Protein 3PLU (pdb70)

Secondary structure (DSSP, 8-state):
-EEEEEEE-TTS-EEEEEEETTSBHHHHHHHHHHHHT--GGGEEEEETTEEPPTTSBTGGGT--TT-EEEEEE-/-EEEEEEE-TTS-EEEEEEETTSBHHHHHHHHHHHHT--GGGEEEEETTEEPPTTSBTGGGT--TT-EEEEEE-/--HHHHHHHHHHTTPPP-/--HHHHHHHHHHTTPPP-

Sequence (184 aa):
HMIEVVVNDRLGKKVRVKCLGEDSVGDFKKVLSLQIGTQPNKIVLQKGGSVLKDHISLEDYEVHDQTNLELYYLHMIEVVVNDRLGKKVRVKCLGEDSVGDFKKVLSLQIGTQPNKIVLQKGGSVLKDHISLEDYEVHDQTNLELYYLLSIEETNEIREKLGMKPILSIEETNEIREKLGMKPI

GO terms:
  GO:0043687 post-translational protein modification (P, IDA)
  GO:0031386 protein tag activity (F, IDA)
  GO:0000753 cell morphogenesis involved in conjugation with cellular fusion (P, IMP)
  GO:0033120 positive regulation of RNA splicing (P, IMP)
  GO:0000398 mRNA splicing, via spliceosome (P, IPI)

Structure (mmCIF, N/CA/C/O backbone):
data_3PLU
#
_entry.id   3PLU
#
_cell.length_a   35.230
_cell.length_b   36.340
_cell.length_c   36.780
_cell.angle_alpha   83.44
_cell.angle_beta   89.85
_cell.angle_gamma   85.84
#
_symmetry.space_group_name_H-M   'P 1'
#
loop_
_entity.id
_entity.type
_entity.pdbx_description
1 polymer 'Ubiquitin-like modifier HUB1'
2 polymer '66 kDa U4/U6.U5 small nuclear ribonucleoprotein component'
3 water water
#
loop_
_atom_site.group_PDB
_atom_site.id
_atom_site.type_symbol
_atom_site.label_atom_id
_atom_site.label_alt_id
_atom_site.label_comp_id
_atom_site.label_asym_id
_atom_site.label_entity_id
_atom_site.label_seq_id
_atom_site.pdbx_PDB_ins_code
_atom_site.Cartn_x
_atom_site.Cartn_y
_atom_site.Cartn_z
_atom_site.occupancy
_atom_site.B_iso_or_equiv
_atom_site.auth_seq_id
_atom_site.auth_comp_id
_atom_site.auth_asym_id
_atom_site.auth_atom_id
_atom_site.pdbx_PDB_model_num
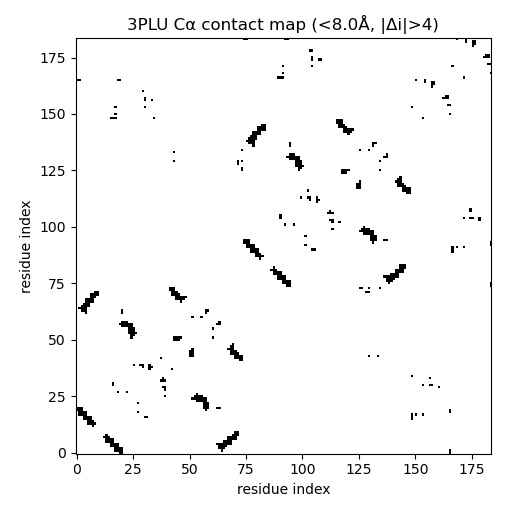ATOM 1 N N . HIS A 1 20 ? 7.380 -7.742 -15.025 1.00 21.27 0 HIS A N 1
ATOM 2 C CA . HIS A 1 20 ? 6.835 -6.367 -14.787 1.00 20.42 0 HIS A CA 1
ATOM 3 C C . HIS A 1 20 ? 6.797 -6.015 -13.295 1.00 19.60 0 HIS A C 1
ATOM 4 O O . HIS A 1 20 ? 6.024 -5.160 -12.864 1.00 19.54 0 HIS A O 1
ATOM 11 N N . MET A 1 21 ? 7.639 -6.678 -12.511 1.00 18.44 1 MET A N 1
ATOM 12 C CA . MET A 1 21 ? 7.638 -6.479 -11.067 1.00 18.02 1 MET A CA 1
ATOM 13 C C . MET A 1 21 ? 8.032 -5.059 -10.700 1.00 16.52 1 MET A C 1
ATOM 14 O O . MET A 1 21 ? 8.981 -4.501 -11.257 1.00 16.94 1 MET A O 1
ATOM 19 N N . ILE A 1 22 ? 7.292 -4.484 -9.753 1.00 15.04 2 ILE A N 1
ATOM 20 C CA . ILE A 1 22 ? 7.704 -3.242 -9.111 1.00 14.41 2 ILE A CA 1
ATOM 21 C C . ILE A 1 22 ? 7.818 -3.485 -7.613 1.00 13.60 2 ILE A C 1
ATOM 22 O O . ILE A 1 22 ? 7.217 -4.426 -7.089 1.00 13.54 2 ILE A O 1
ATOM 27 N N . GLU A 1 23 ? 8.587 -2.641 -6.932 1.00 12.71 3 GLU A N 1
ATOM 28 C CA . GLU A 1 23 ? 8.727 -2.743 -5.487 1.00 12.37 3 GLU A CA 1
ATOM 29 C C . GLU A 1 23 ? 8.298 -1.439 -4.848 1.00 11.44 3 GLU A C 1
ATOM 30 O O . GLU A 1 23 ? 8.903 -0.392 -5.079 1.00 11.93 3 GLU A O 1
ATOM 36 N N . VAL A 1 24 ? 7.239 -1.517 -4.052 1.00 10.77 4 VAL A N 1
ATOM 37 C CA . VAL A 1 24 ? 6.648 -0.348 -3.423 1.00 10.41 4 VAL A CA 1
ATOM 38 C C . VAL A 1 24 ? 7.144 -0.256 -1.988 1.00 10.08 4 VAL A C 1
ATOM 39 O O . VAL A 1 24 ? 7.239 -1.263 -1.298 1.00 10.49 4 VAL A O 1
ATOM 43 N N . VAL A 1 25 ? 7.470 0.956 -1.551 1.00 9.45 5 VAL A N 1
ATOM 44 C CA . VAL A 1 25 ? 8.018 1.172 -0.217 1.00 9.62 5 VAL A CA 1
ATOM 45 C C . VAL A 1 25 ? 6.940 1.725 0.700 1.00 9.37 5 VAL A C 1
ATOM 46 O O . VAL A 1 25 ? 6.388 2.788 0.454 1.00 9.63 5 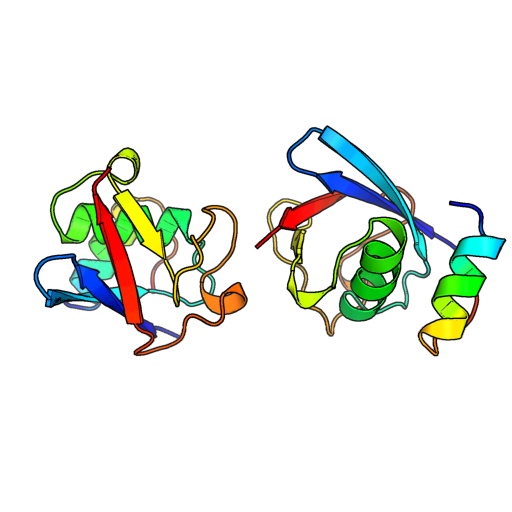VAL A O 1
ATOM 50 N N . VAL A 1 26 ? 6.630 0.972 1.749 1.00 8.67 6 VAL A N 1
ATOM 51 C CA . VAL A 1 26 ? 5.573 1.347 2.665 1.00 8.78 6 VAL A CA 1
ATOM 52 C C . VAL A 1 26 ? 6.194 1.805 3.984 1.00 8.64 6 VAL A C 1
ATOM 53 O O . VAL A 1 26 ? 7.005 1.089 4.586 1.00 9.14 6 VAL A O 1
ATOM 57 N N . ASN A 1 27 ? 5.803 3.005 4.424 1.00 8.84 7 ASN A N 1
ATOM 58 C CA . ASN A 1 27 ? 6.433 3.692 5.550 1.00 9.31 7 ASN A CA 1
ATOM 59 C C . ASN A 1 27 ? 5.451 3.834 6.698 1.00 9.13 7 ASN A C 1
ATOM 60 O O . ASN A 1 27 ? 4.384 4.417 6.513 1.00 8.92 7 ASN A O 1
ATOM 65 N N . ASP A 1 28 ? 5.797 3.306 7.872 1.00 9.53 8 ASP A N 1
ATOM 66 C CA . ASP A 1 28 ? 4.848 3.332 8.985 1.00 10.31 8 ASP A CA 1
ATOM 67 C C . ASP A 1 28 ? 5.172 4.421 10.011 1.00 10.48 8 ASP A C 1
ATOM 68 O O . ASP A 1 28 ? 6.163 5.141 9.883 1.00 10.43 8 ASP A O 1
ATOM 73 N N . ARG A 1 29 ? 4.318 4.549 11.018 1.00 10.81 9 ARG A N 1
ATOM 74 C CA . ARG A 1 29 ? 4.410 5.667 11.945 1.00 11.58 9 ARG A CA 1
ATOM 75 C C . ARG A 1 29 ? 5.432 5.439 13.065 1.00 11.43 9 ARG A C 1
ATOM 76 O O . ARG A 1 29 ? 5.524 6.236 14.000 1.00 11.72 9 ARG A O 1
ATOM 84 N N . LEU A 1 30 ? 6.198 4.353 12.947 1.00 11.64 10 LEU A N 1
ATOM 85 C CA . LEU A 1 30 ? 7.396 4.143 13.766 1.00 11.94 10 LEU A CA 1
ATOM 86 C C . LEU A 1 30 ? 8.674 4.192 12.921 1.00 11.53 10 LEU A C 1
ATOM 87 O O . LEU A 1 30 ? 9.758 3.832 13.389 1.00 11.56 10 LEU A O 1
ATOM 92 N N . GLY A 1 31 ? 8.540 4.626 11.672 1.00 11.12 11 GLY A N 1
ATOM 93 C CA . GLY A 1 31 ? 9.696 4.790 10.792 1.00 11.87 11 GLY A CA 1
ATOM 94 C C . GLY A 1 31 ? 10.176 3.516 10.129 1.00 12.39 11 GLY A C 1
ATOM 95 O O . GLY A 1 31 ? 11.267 3.486 9.546 1.00 12.67 11 GLY A O 1
ATOM 96 N N . LYS A 1 32 ? 9.365 2.461 10.199 1.00 12.43 12 LYS A N 1
ATOM 97 C CA . LYS A 1 32 ? 9.709 1.216 9.513 1.00 12.92 12 LYS A CA 1
ATOM 98 C C . LYS A 1 32 ? 9.366 1.317 8.039 1.00 12.65 12 LYS A C 1
ATOM 99 O O . LYS A 1 32 ? 8.264 1.746 7.674 1.00 13.19 12 LYS A O 1
ATOM 103 N N . LYS A 1 33 ? 10.338 0.961 7.202 1.00 12.88 13 LYS A N 1
ATOM 104 C CA . LYS A 1 33 ? 10.137 0.828 5.762 1.00 13.01 13 LYS A CA 1
ATOM 105 C C . LYS A 1 33 ? 9.974 -0.642 5.425 1.00 12.32 13 LYS A C 1
ATOM 106 O O . LYS A 1 33 ? 10.801 -1.472 5.808 1.00 12.73 13 LYS A O 1
ATOM 112 N N . VAL A 1 34 ? 8.902 -0.943 4.700 1.00 10.91 14 VAL A N 1
ATOM 113 C CA . VAL A 1 34 ? 8.597 -2.297 4.274 1.00 10.94 14 VAL A CA 1
ATOM 114 C C . VAL A 1 34 ? 8.475 -2.276 2.754 1.00 10.59 14 VAL A C 1
ATOM 115 O O . VAL A 1 34 ? 7.674 -1.526 2.199 1.00 10.97 14 VAL A O 1
ATOM 119 N N . ARG A 1 35 ? 9.278 -3.098 2.094 1.00 10.63 15 ARG A N 1
ATOM 120 C CA . ARG A 1 35 ? 9.268 -3.169 0.639 1.00 11.13 15 ARG A CA 1
ATOM 121 C C . ARG A 1 35 ? 8.408 -4.331 0.168 1.00 11.07 15 ARG A C 1
ATOM 122 O O . ARG A 1 35 ? 8.584 -5.455 0.625 1.00 11.54 15 ARG A O 1
ATOM 130 N N . VAL A 1 36 ? 7.461 -4.039 -0.721 1.00 10.25 16 VAL A N 1
ATOM 131 C CA . VAL A 1 36 ? 6.498 -5.040 -1.185 1.00 10.97 16 VAL A CA 1
ATOM 132 C C . VAL A 1 36 ? 6.615 -5.176 -2.698 1.00 11.03 16 VAL A C 1
ATOM 133 O O . VAL A 1 36 ? 6.400 -4.212 -3.446 1.00 10.95 16 VAL A O 1
ATOM 137 N N . LYS A 1 37 ? 6.977 -6.375 -3.143 1.00 11.59 17 LYS A N 1
ATOM 138 C CA . LYS A 1 37 ? 7.052 -6.660 -4.571 1.00 12.52 17 LYS A CA 1
ATOM 139 C C . LYS A 1 37 ? 5.643 -6.950 -5.082 1.00 12.34 17 LYS A C 1
ATOM 140 O O . LYS A 1 37 ? 4.889 -7.684 -4.446 1.00 12.66 17 LYS A O 1
ATOM 146 N N . CYS A 1 38 ? 5.286 -6.349 -6.212 1.00 12.39 18 CYS A N 1
ATOM 147 C CA . CYS A 1 38 ? 3.915 -6.409 -6.721 1.00 13.31 18 CYS A CA 1
ATOM 148 C C . CYS A 1 38 ? 3.893 -6.021 -8.201 1.00 13.60 18 CYS A C 1
ATOM 149 O O . CYS A 1 38 ? 4.949 -5.898 -8.828 1.00 13.81 18 CYS A O 1
ATOM 152 N N . LEU A 1 39 ? 2.692 -5.844 -8.748 1.00 14.28 19 LEU A N 1
ATOM 153 C CA . LEU A 1 39 ? 2.513 -5.365 -10.120 1.00 14.78 19 LEU A CA 1
ATOM 154 C C . LEU A 1 39 ? 1.708 -4.076 -10.126 1.00 15.02 19 LEU A C 1
ATOM 155 O O . LEU A 1 39 ? 0.778 -3.916 -9.335 1.00 14.85 19 LEU A O 1
ATOM 160 N N . GLY A 1 40 ? 2.061 -3.165 -11.028 1.00 15.41 20 GLY A N 1
ATOM 161 C CA . GLY A 1 40 ? 1.315 -1.919 -11.204 1.00 16.41 20 GLY A CA 1
ATOM 162 C C . GLY A 1 40 ? -0.164 -2.159 -11.463 1.00 17.21 20 GLY A C 1
ATOM 163 O O . GLY A 1 40 ? -1.011 -1.353 -11.074 1.00 17.42 20 GLY A O 1
ATOM 164 N N . GLU A 1 41 ? -0.472 -3.280 -12.113 1.00 17.97 21 GLU A N 1
ATOM 165 C CA . GLU A 1 41 ? -1.857 -3.633 -12.442 1.00 18.90 21 GLU A CA 1
ATOM 166 C C . GLU A 1 41 ? -2.670 -4.123 -11.236 1.00 18.47 21 GLU A C 1
ATOM 167 O O . GLU A 1 41 ? -3.898 -4.230 -11.324 1.00 18.69 21 GLU A O 1
ATOM 173 N N . ASP A 1 42 ? -1.993 -4.426 -10.123 1.00 17.83 22 ASP A N 1
ATOM 174 C CA . ASP A 1 42 ? -2.682 -4.865 -8.901 1.00 17.20 22 ASP A CA 1
ATOM 175 C C . ASP A 1 42 ? -3.577 -3.760 -8.372 1.00 16.66 22 ASP A C 1
ATOM 176 O O . ASP A 1 42 ? -3.211 -2.583 -8.417 1.00 16.28 22 ASP A O 1
ATOM 181 N N . SER A 1 43 ? -4.736 -4.137 -7.845 1.00 16.17 23 SER A N 1
ATOM 182 C CA . SER A 1 43 ? -5.578 -3.180 -7.143 1.00 15.75 23 SER A CA 1
ATOM 183 C C . SER A 1 43 ? -4.926 -2.815 -5.813 1.00 14.82 23 SER A C 1
ATOM 184 O O . SER A 1 43 ? -4.130 -3.582 -5.264 1.00 14.57 23 SER A O 1
ATOM 187 N N . VAL A 1 44 ? -5.265 -1.639 -5.301 1.00 14.06 24 VAL A N 1
ATOM 188 C CA . VAL A 1 44 ? -4.832 -1.237 -3.964 1.00 13.42 24 VAL A CA 1
ATOM 189 C C . VAL A 1 44 ? -5.281 -2.289 -2.931 1.00 13.26 24 VAL A C 1
ATOM 190 O O . VAL A 1 44 ? -4.532 -2.644 -2.020 1.00 13.15 24 VAL A O 1
ATOM 194 N N . GLY A 1 45 ? -6.491 -2.816 -3.114 1.00 13.53 25 GLY A N 1
ATOM 195 C CA . GLY A 1 45 ? -7.016 -3.851 -2.226 1.00 13.86 25 GLY A CA 1
ATOM 196 C C . GLY A 1 45 ? -6.151 -5.093 -2.186 1.00 14.15 25 GLY A C 1
ATOM 197 O O . GLY A 1 45 ? -5.862 -5.631 -1.110 1.00 14.49 25 GLY A O 1
ATOM 198 N N . ASP A 1 46 ? -5.724 -5.542 -3.364 1.00 14.40 26 ASP A N 1
ATOM 199 C CA . ASP A 1 46 ? -4.876 -6.729 -3.450 1.00 14.80 26 ASP A CA 1
ATOM 200 C C . ASP A 1 46 ? -3.464 -6.445 -2.948 1.00 13.96 26 ASP A C 1
ATOM 201 O O . ASP A 1 46 ? -2.826 -7.303 -2.337 1.00 14.18 26 ASP A O 1
ATOM 206 N N . PHE A 1 47 ? -2.984 -5.227 -3.187 1.00 13.01 27 PHE A N 1
ATOM 207 C CA . PHE A 1 47 ? -1.715 -4.806 -2.593 1.00 12.36 27 PHE A CA 1
ATOM 208 C C . PHE A 1 47 ? -1.774 -4.894 -1.058 1.00 12.07 27 PHE A C 1
ATOM 209 O O . PHE A 1 47 ? -0.853 -5.402 -0.419 1.00 12.19 27 PHE A O 1
ATOM 217 N N . LYS A 1 48 ? -2.871 -4.415 -0.479 1.00 12.21 28 LYS A N 1
ATOM 218 C CA . LYS A 1 48 ? -3.078 -4.522 0.967 1.00 12.38 28 LYS A CA 1
ATOM 219 C C . LYS A 1 48 ? -3.100 -5.955 1.481 1.00 12.46 28 LYS A C 1
ATOM 220 O O . LYS A 1 48 ? -2.610 -6.213 2.572 1.00 11.55 28 LYS A O 1
ATOM 226 N N . LYS A 1 49 ? -3.672 -6.868 0.694 1.00 12.80 29 LYS A N 1
ATOM 227 C CA . LYS A 1 49 ? -3.690 -8.287 1.057 1.00 13.48 29 LYS A CA 1
ATOM 228 C C . LYS A 1 49 ? -2.279 -8.854 1.173 1.00 13.06 29 LYS A C 1
ATOM 229 O O . LYS A 1 49 ? -1.963 -9.526 2.152 1.00 13.21 29 LYS A O 1
ATOM 235 N N . VAL A 1 50 ? -1.430 -8.564 0.186 1.00 12.75 30 VAL A N 1
ATOM 236 C CA . VAL A 1 50 ? -0.047 -9.052 0.210 1.00 12.66 30 VAL A CA 1
ATOM 237 C C . VAL A 1 50 ? 0.739 -8.376 1.334 1.00 12.08 30 VAL A C 1
ATOM 238 O O . VAL A 1 50 ? 1.401 -9.046 2.125 1.00 12.47 30 VAL A O 1
ATOM 242 N N . LEU A 1 51 ? 0.656 -7.050 1.416 1.00 11.34 31 LEU A N 1
ATOM 243 C CA . LEU A 1 51 ? 1.323 -6.331 2.487 1.00 10.93 31 LEU A CA 1
ATOM 244 C C . LEU A 1 51 ? 0.938 -6.875 3.868 1.00 11.08 31 LEU A C 1
ATOM 245 O O . LEU A 1 51 ? 1.801 -7.084 4.724 1.00 11.17 31 LEU A O 1
ATOM 250 N N . SER A 1 52 ? -0.361 -7.087 4.078 1.00 11.52 32 SER A N 1
ATOM 251 C CA . SER A 1 52 ? -0.859 -7.546 5.374 1.00 11.99 32 SER A CA 1
ATOM 252 C C . SER A 1 52 ? -0.260 -8.893 5.783 1.00 12.41 32 SER A C 1
ATOM 253 O O . SER A 1 52 ? 0.101 -9.092 6.938 1.00 12.73 32 SER A O 1
ATOM 256 N N . LEU A 1 53 ? -0.155 -9.819 4.834 1.00 12.91 33 LEU A N 1
ATOM 257 C CA . LEU A 1 53 ? 0.458 -11.111 5.143 1.00 13.73 33 LEU A CA 1
ATOM 258 C C . LEU A 1 53 ? 1.956 -10.992 5.400 1.00 13.19 33 LEU A C 1
ATOM 259 O O . LEU A 1 53 ? 2.522 -11.733 6.199 1.00 13.73 33 LEU A O 1
ATOM 264 N N . GLN A 1 54 ? 2.600 -10.043 4.724 1.00 12.61 34 GLN A N 1
ATOM 265 C CA . GLN A 1 54 ? 4.018 -9.807 4.930 1.00 12.61 34 GLN A CA 1
ATOM 266 C C . GLN A 1 54 ? 4.309 -9.238 6.327 1.00 12.10 34 GLN A C 1
ATOM 267 O O . GLN A 1 54 ? 5.319 -9.589 6.950 1.00 12.28 34 GLN A O 1
ATOM 273 N N . ILE A 1 55 ? 3.415 -8.380 6.823 1.00 12.05 35 ILE A N 1
ATOM 274 C CA . ILE A 1 55 ? 3.660 -7.674 8.090 1.00 12.59 35 ILE A CA 1
ATOM 275 C C . ILE A 1 55 ? 2.817 -8.151 9.281 1.00 13.16 35 ILE A C 1
ATOM 276 O O . ILE A 1 55 ? 2.952 -7.630 10.397 1.00 13.84 35 ILE A O 1
ATOM 281 N N . GLY A 1 56 ? 1.960 -9.139 9.044 1.00 13.73 36 GLY A N 1
ATOM 282 C CA . GLY A 1 56 ? 1.204 -9.754 10.132 1.00 14.86 36 GLY A CA 1
ATOM 283 C C . GLY A 1 56 ? -0.018 -8.988 10.602 1.00 15.78 36 GLY A C 1
ATOM 284 O O . GLY A 1 56 ? -0.312 -8.951 11.803 1.00 16.64 36 GLY A O 1
ATOM 285 N N . THR A 1 57 ? -0.735 -8.381 9.660 1.00 15.97 37 THR A N 1
ATOM 286 C CA . THR A 1 57 ? -2.011 -7.732 9.954 1.00 16.54 37 THR A CA 1
ATOM 287 C C . THR A 1 57 ? -3.094 -8.212 8.980 1.00 16.59 37 THR A C 1
ATOM 288 O O . THR A 1 57 ? -2.913 -9.222 8.289 1.00 16.81 37 THR A O 1
ATOM 292 N N . GLN A 1 58 ? -4.213 -7.497 8.938 1.00 16.86 38 GLN A N 1
ATOM 293 C CA . GLN A 1 58 ? -5.274 -7.760 7.966 1.00 17.22 38 GLN A CA 1
ATOM 294 C C . GLN A 1 58 ? -5.624 -6.473 7.222 1.00 16.28 38 GLN A C 1
ATOM 295 O O . GLN A 1 58 ? -5.520 -5.389 7.800 1.00 15.76 38 GLN A O 1
ATOM 298 N N . PRO A 1 59 ? -6.029 -6.580 5.941 1.00 15.94 39 PRO A N 1
ATOM 299 C CA . PRO A 1 59 ? -6.316 -5.383 5.138 1.00 16.03 39 PRO A CA 1
ATOM 300 C C . PRO A 1 59 ? -7.279 -4.385 5.768 1.00 16.03 39 PRO A C 1
ATOM 301 O O . PRO A 1 59 ? -7.086 -3.178 5.627 1.00 15.83 39 PRO A O 1
ATOM 305 N N . ASN A 1 60 ? -8.309 -4.874 6.453 1.00 16.26 40 ASN A N 1
ATOM 306 C CA . ASN A 1 60 ? -9.285 -3.971 7.067 1.00 16.54 40 ASN A CA 1
ATOM 307 C C . ASN A 1 60 ? -8.782 -3.253 8.325 1.00 16.29 40 ASN A C 1
ATOM 308 O O . ASN A 1 60 ? -9.484 -2.413 8.887 1.00 17.33 40 ASN A O 1
ATOM 313 N N . LYS A 1 61 ? -7.560 -3.578 8.750 1.00 15.62 41 LYS A N 1
ATOM 314 C CA . LYS A 1 61 ? -6.953 -2.939 9.921 1.00 15.17 41 LYS A CA 1
ATOM 315 C C . LYS A 1 61 ? -6.007 -1.792 9.535 1.00 14.05 41 LYS A C 1
ATOM 316 O O . LYS A 1 61 ? -5.483 -1.103 10.409 1.00 13.65 41 LYS A O 1
ATOM 322 N N . ILE A 1 62 ? -5.810 -1.588 8.233 1.00 13.19 42 ILE A N 1
ATOM 323 C CA . ILE A 1 62 ? -4.813 -0.615 7.752 1.00 12.28 42 ILE A CA 1
ATOM 324 C C . ILE A 1 62 ? -5.351 0.314 6.675 1.00 12.33 42 ILE A C 1
ATOM 325 O O . ILE A 1 62 ? -6.299 -0.015 5.974 1.00 12.51 42 ILE A O 1
ATOM 330 N N . VAL A 1 63 ? -4.710 1.472 6.555 1.00 11.79 43 VAL A N 1
ATOM 331 C CA . VAL A 1 63 ? -5.014 2.468 5.545 1.00 11.81 43 VAL A CA 1
ATOM 332 C C . VAL A 1 63 ? -3.692 2.815 4.871 1.00 10.77 43 VAL A C 1
ATOM 333 O O . VAL A 1 63 ? -2.655 2.882 5.543 1.00 10.58 43 VAL A O 1
ATOM 337 N N . LEU A 1 64 ? -3.727 3.019 3.555 1.00 10.06 44 LEU A N 1
ATOM 338 C CA . LEU A 1 64 ? -2.550 3.506 2.829 1.00 10.29 44 LEU A CA 1
ATOM 339 C C . LEU A 1 64 ? -2.822 4.878 2.261 1.00 10.83 44 LEU A C 1
ATOM 340 O O . LEU A 1 64 ? -3.909 5.144 1.748 1.00 10.93 44 LEU A O 1
ATOM 345 N N . GLN A 1 65 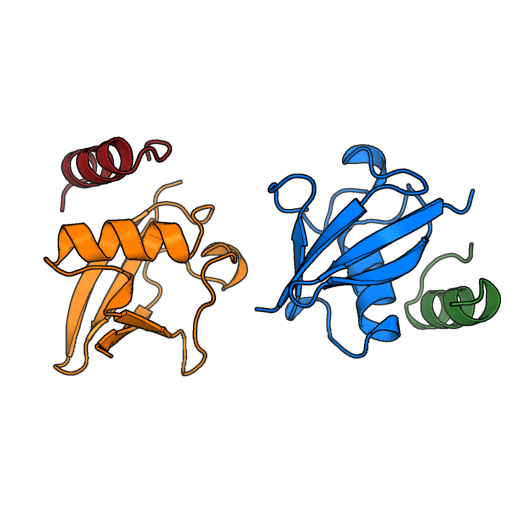? -1.827 5.752 2.374 1.00 11.95 45 GLN A N 1
ATOM 346 C CA . GLN A 1 65 ? -1.896 7.066 1.751 1.00 13.41 45 GLN A CA 1
ATOM 347 C C . GLN A 1 65 ? -0.701 7.279 0.831 1.00 14.62 45 GLN A C 1
ATOM 348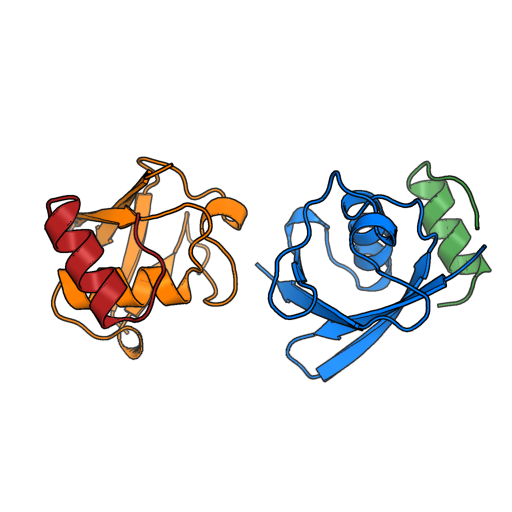 O O . GLN A 1 65 ? 0.366 6.696 1.035 1.00 14.19 45 GLN A O 1
ATOM 354 N N . LYS A 1 66 ? -0.902 8.093 -0.201 1.00 15.84 46 LYS A N 1
ATOM 355 C CA . LYS A 1 66 ? 0.187 8.543 -1.055 1.00 17.92 46 LYS A CA 1
ATOM 356 C C . LYS A 1 66 ? 0.160 10.058 -1.039 1.00 19.06 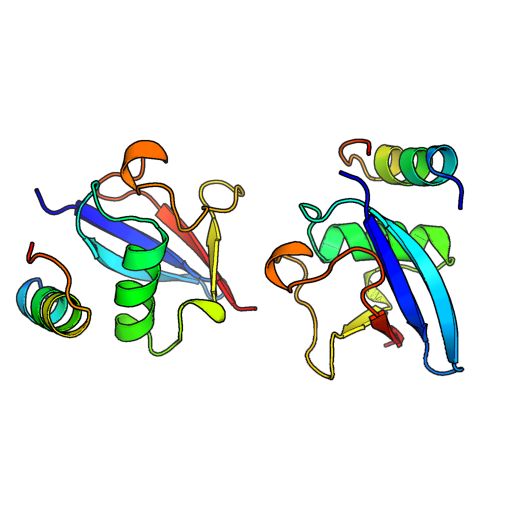46 LYS A C 1
ATOM 357 O O . LYS A 1 66 ? -0.789 10.669 -1.532 1.00 19.29 46 LYS A O 1
ATOM 363 N N . GLY A 1 67 ? 1.197 10.646 -0.446 1.00 20.78 47 GLY A N 1
ATOM 364 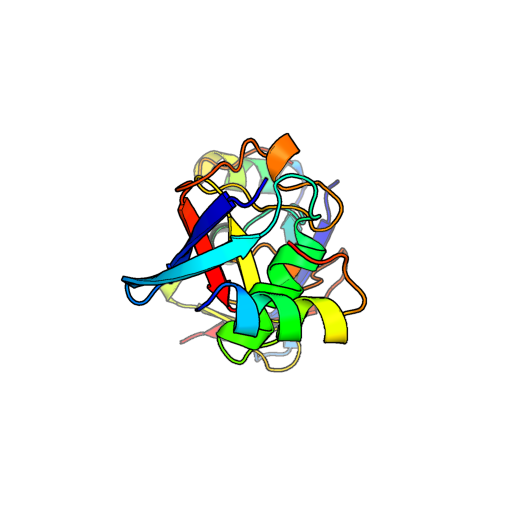C CA . GLY A 1 67 ? 1.300 12.098 -0.301 1.00 22.01 47 GLY A CA 1
ATOM 365 C C . GLY A 1 67 ? 0.141 12.701 0.474 1.00 22.74 47 GLY A C 1
ATOM 366 O O . GLY A 1 67 ? -0.327 13.797 0.150 1.00 23.87 47 GLY A O 1
ATOM 367 N N . GLY A 1 68 ? -0.328 11.980 1.490 1.00 22.79 48 GLY A N 1
ATOM 368 C CA . GLY A 1 68 ? -1.410 12.454 2.348 1.00 22.43 48 GLY A CA 1
ATOM 369 C C . GLY A 1 68 ? -2.806 12.118 1.853 1.00 21.98 48 GLY A C 1
ATOM 370 O O . GLY A 1 68 ? -3.780 12.348 2.570 1.00 22.20 48 GLY A O 1
ATOM 371 N N . SER A 1 69 ? -2.905 11.580 0.634 1.00 21.27 49 SER A N 1
ATOM 372 C CA . SER A 1 69 ? -4.191 11.210 0.038 1.00 20.85 49 SER A CA 1
ATOM 373 C C . SER A 1 69 ? -4.443 9.705 0.160 1.00 19.75 49 SER A C 1
ATOM 374 O O . SER A 1 69 ? -3.581 8.894 -0.175 1.00 19.34 49 SER A O 1
ATOM 377 N N . VAL A 1 70 ? -5.639 9.341 0.614 1.00 18.78 50 VAL A N 1
ATOM 378 C CA . VAL A 1 70 ? -5.967 7.942 0.880 1.00 18.02 50 VAL A CA 1
ATOM 379 C C . VAL A 1 70 ? -6.196 7.171 -0.420 1.00 17.16 50 VAL A C 1
ATOM 380 O O . VAL A 1 70 ? -6.848 7.664 -1.337 1.00 18.06 50 VAL A O 1
ATOM 384 N N . LEU A 1 71 ? -5.647 5.963 -0.484 1.00 15.44 51 LEU A N 1
ATOM 385 C CA . LEU A 1 71 ? -5.802 5.089 -1.644 1.00 14.94 51 LEU A CA 1
ATOM 386 C C . LEU A 1 71 ? -7.045 4.235 -1.503 1.00 14.99 51 LEU A C 1
ATOM 387 O O . LEU A 1 71 ? -7.260 3.611 -0.459 1.00 14.63 51 LEU A O 1
ATOM 392 N N . LYS A 1 72 ? -7.857 4.223 -2.555 1.00 15.14 52 LYS A N 1
ATOM 393 C CA . LYS A 1 72 ? -9.087 3.440 -2.598 1.00 15.55 52 LYS A CA 1
ATOM 394 C C . LYS A 1 72 ? -8.809 2.046 -3.141 1.00 15.74 52 LYS A C 1
ATOM 395 O O . LYS A 1 72 ? -8.102 1.893 -4.147 1.00 15.17 52 LYS A O 1
ATOM 401 N N . ASP A 1 73 ? -9.378 1.042 -2.476 1.00 16.30 53 ASP A N 1
ATOM 402 C CA . ASP A 1 73 ? -9.108 -0.372 -2.760 1.00 17.18 53 ASP A CA 1
ATOM 403 C C . ASP A 1 73 ? -9.359 -0.827 -4.201 1.00 18.06 53 ASP A C 1
ATOM 404 O O . ASP A 1 73 ? -8.645 -1.695 -4.698 1.00 18.44 53 ASP A O 1
ATOM 409 N N . HIS A 1 74 ? -10.373 -0.262 -4.856 1.00 18.83 54 HIS A N 1
ATOM 410 C CA . HIS A 1 74 ? -10.776 -0.736 -6.191 1.00 19.81 54 HIS A CA 1
ATOM 411 C C . HIS A 1 74 ? -10.007 -0.114 -7.361 1.00 19.46 54 HIS A C 1
ATOM 412 O O . HIS A 1 74 ? -10.295 -0.408 -8.529 1.00 20.18 54 HIS A O 1
ATOM 419 N N . ILE A 1 75 ? -9.050 0.757 -7.052 1.00 18.32 55 ILE A N 1
ATOM 420 C CA . ILE A 1 75 ? -8.239 1.410 -8.077 1.00 17.65 55 ILE A CA 1
ATOM 421 C C . ILE A 1 75 ? -6.842 0.780 -8.107 1.00 16.77 55 ILE A C 1
ATOM 422 O O . ILE A 1 75 ? -6.318 0.368 -7.076 1.00 16.62 55 ILE A O 1
ATOM 427 N N . SER A 1 76 ? -6.260 0.680 -9.300 1.00 16.07 56 SER A N 1
ATOM 428 C CA . SER A 1 76 ? -4.952 0.058 -9.466 1.00 15.61 56 SER A CA 1
ATOM 429 C C . SER A 1 76 ? -3.835 0.942 -8.929 1.00 15.19 56 SER A C 1
ATOM 430 O O . SER A 1 76 ? -3.946 2.172 -8.915 1.00 14.92 56 SER A O 1
ATOM 433 N N . LEU A 1 77 ? -2.752 0.300 -8.503 1.00 14.28 57 LEU A N 1
ATOM 434 C CA . LEU A 1 77 ? -1.539 1.014 -8.128 1.00 14.16 57 LEU A CA 1
ATOM 435 C C . LEU A 1 77 ? -1.096 1.965 -9.242 1.00 14.39 57 LEU A C 1
ATOM 436 O O . LEU A 1 77 ? -0.834 3.137 -8.985 1.00 13.53 57 LEU A O 1
ATOM 441 N N . GLU A 1 78 ? -1.051 1.479 -10.481 1.00 15.22 58 GLU A N 1
ATOM 442 C CA . GLU A 1 78 ? -0.556 2.317 -11.575 1.00 16.07 58 GLU A CA 1
ATOM 443 C C . GLU A 1 78 ? -1.417 3.559 -11.831 1.00 16.10 58 GLU A C 1
ATOM 444 O O . GLU A 1 78 ? -0.891 4.605 -12.188 1.00 16.01 58 GLU A O 1
ATOM 450 N N . ASP A 1 79 ? -2.726 3.448 -11.620 1.00 16.19 59 ASP A N 1
ATOM 451 C CA . ASP A 1 79 ? -3.610 4.602 -11.763 1.00 16.43 59 ASP A CA 1
ATOM 452 C C . ASP A 1 79 ? -3.357 5.664 -10.692 1.00 15.96 59 ASP A C 1
ATOM 453 O O . ASP A 1 79 ? -3.652 6.842 -10.898 1.00 16.60 59 ASP A O 1
ATOM 458 N N . TYR A 1 80 ? -2.794 5.249 -9.555 1.00 15.21 60 TYR A N 1
ATOM 459 C CA . TYR A 1 80 ? -2.343 6.199 -8.539 1.00 14.65 60 TYR A CA 1
ATOM 460 C C . TYR A 1 80 ? -0.909 6.658 -8.781 1.00 15.07 60 TYR A C 1
ATOM 461 O O . TYR A 1 80 ? -0.334 7.380 -7.955 1.00 15.21 60 TYR A O 1
ATOM 470 N N . GLU A 1 81 ? -0.358 6.270 -9.936 1.00 15.33 61 GLU A N 1
ATOM 471 C CA . GLU A 1 81 ? 1.042 6.538 -10.297 1.00 15.95 61 GLU A CA 1
ATOM 472 C C . GLU A 1 81 ? 2.008 5.972 -9.263 1.00 15.64 61 GLU A C 1
ATOM 473 O O . GLU A 1 81 ? 3.045 6.571 -8.944 1.00 15.97 61 GLU A O 1
ATOM 479 N N . VAL A 1 82 ? 1.644 4.803 -8.744 1.00 14.58 62 VAL A N 1
ATOM 480 C CA . VAL A 1 82 ? 2.522 4.052 -7.864 1.00 13.95 62 VAL A CA 1
ATOM 481 C C . VAL A 1 82 ? 3.426 3.219 -8.755 1.00 13.93 62 VAL A C 1
ATOM 482 O O . VAL A 1 82 ? 2.954 2.360 -9.502 1.00 14.65 62 VAL A O 1
ATOM 486 N N . HIS A 1 83 ? 4.720 3.513 -8.679 1.00 13.97 63 HIS A N 1
ATOM 487 C CA . HIS A 1 83 ? 5.740 2.906 -9.517 1.00 14.01 63 HIS A CA 1
ATOM 488 C C . HIS A 1 83 ? 6.760 2.191 -8.648 1.00 13.41 63 HIS A C 1
ATOM 489 O O . HIS A 1 83 ? 6.666 2.205 -7.419 1.00 12.64 63 HIS A O 1
ATOM 496 N N . ASP A 1 84 ? 7.763 1.599 -9.293 1.00 13.43 64 ASP A N 1
ATOM 497 C CA . ASP A 1 84 ? 8.881 1.023 -8.584 1.00 13.32 64 ASP A CA 1
ATOM 498 C C . ASP A 1 84 ? 9.534 2.110 -7.731 1.00 13.02 64 ASP A C 1
ATOM 499 O O . ASP A 1 84 ? 9.858 3.198 -8.226 1.00 13.39 64 ASP A O 1
ATOM 504 N N . GLN A 1 85 ? 9.690 1.810 -6.444 1.00 12.82 65 GLN A N 1
ATOM 505 C CA . GLN A 1 85 ? 10.314 2.697 -5.452 1.00 12.32 65 GLN A CA 1
ATOM 506 C C . GLN A 1 85 ? 9.424 3.837 -4.958 1.00 11.75 65 GLN A C 1
ATOM 507 O O . GLN A 1 85 ? 9.869 4.671 -4.167 1.00 11.42 65 GLN A O 1
ATOM 513 N N . THR A 1 86 ? 8.169 3.872 -5.401 1.00 10.95 66 THR A N 1
ATOM 514 C CA . THR A 1 86 ? 7.209 4.828 -4.842 1.00 11.05 66 THR A CA 1
ATOM 515 C C . THR A 1 86 ? 7.006 4.557 -3.349 1.00 10.55 66 THR A C 1
ATOM 516 O O . THR A 1 86 ? 6.925 3.400 -2.929 1.00 10.08 66 THR A O 1
ATOM 520 N N . ASN A 1 87 ? 6.939 5.635 -2.574 1.00 10.32 67 ASN A N 1
ATOM 521 C CA . ASN A 1 87 ? 6.679 5.575 -1.147 1.00 10.67 67 ASN A CA 1
ATOM 522 C C . ASN A 1 87 ? 5.219 5.814 -0.823 1.00 10.68 67 ASN A C 1
ATOM 523 O O . ASN A 1 87 ? 4.604 6.765 -1.320 1.00 11.76 67 ASN A O 1
ATOM 528 N N . LEU A 1 88 ? 4.673 4.934 0.007 1.00 10.33 68 LEU A N 1
ATOM 529 C CA . LEU A 1 88 ? 3.342 5.092 0.570 1.00 9.94 68 LEU A CA 1
ATOM 530 C C . LEU A 1 88 ? 3.444 5.182 2.075 1.00 9.50 68 LEU A C 1
ATOM 531 O O . LEU A 1 88 ? 4.417 4.718 2.668 1.00 9.81 68 LEU A O 1
ATOM 536 N N . GLU A 1 89 ? 2.416 5.754 2.690 1.00 10.01 69 GLU A N 1
ATOM 537 C CA . GLU A 1 89 ? 2.359 5.861 4.135 1.00 10.43 69 GLU A CA 1
ATOM 538 C C . GLU A 1 89 ? 1.294 4.919 4.692 1.00 9.99 69 GLU A C 1
ATOM 539 O O . GLU A 1 89 ? 0.159 4.897 4.206 1.00 10.20 69 GLU A O 1
ATOM 545 N N . LEU A 1 90 ? 1.681 4.145 5.706 1.00 9.57 70 LEU A N 1
ATOM 546 C CA . LEU A 1 90 ? 0.818 3.153 6.336 1.00 9.89 70 LEU A CA 1
ATOM 547 C C . LEU A 1 90 ? 0.315 3.648 7.679 1.00 9.78 70 LEU A C 1
ATOM 548 O O . LEU A 1 90 ? 1.100 4.108 8.505 1.00 10.51 70 LEU A O 1
ATOM 553 N N . TYR A 1 91 ? -0.991 3.513 7.896 1.00 10.15 71 TYR A N 1
ATOM 554 C CA . TYR A 1 91 ? -1.605 3.820 9.179 1.00 11.54 71 TYR A CA 1
ATOM 555 C C . TYR A 1 91 ? -2.453 2.649 9.624 1.00 11.63 71 TYR A C 1
ATOM 556 O O . TYR A 1 91 ? -3.079 1.991 8.800 1.00 11.86 71 TYR A O 1
ATOM 565 N N . TYR A 1 92 ? -2.474 2.411 10.933 1.00 12.30 72 TYR A N 1
ATOM 566 C CA . TYR A 1 92 ? -3.327 1.378 11.518 1.00 12.87 72 TYR A CA 1
ATOM 567 C C . TYR A 1 92 ? -4.571 2.006 12.117 1.00 13.21 72 TYR A C 1
ATOM 568 O O . TYR A 1 92 ? -4.495 3.017 12.819 1.00 13.75 72 TYR A O 1
ATOM 577 N N . LEU A 1 93 ? -5.720 1.401 11.841 1.00 13.84 73 LEU A N 1
ATOM 578 C CA . LEU A 1 93 ? -6.962 1.827 12.484 1.00 14.35 73 LEU A CA 1
ATOM 579 C C . LEU A 1 93 ? -6.882 1.644 13.990 1.00 15.09 73 LEU A C 1
ATOM 580 O O . LEU A 1 93 ? -7.565 2.352 14.726 1.00 15.60 73 LEU A O 1
ATOM 586 N N . HIS B 1 20 ? -21.256 13.528 0.454 1.00 21.44 0 HIS B N 1
ATOM 587 C CA . HIS B 1 20 ? -22.240 14.517 0.993 1.00 20.60 0 HIS B CA 1
ATOM 588 C C . HIS B 1 20 ? -22.182 14.625 2.519 1.00 19.33 0 HIS B C 1
ATOM 589 O O . HIS B 1 20 ? -21.536 13.818 3.192 1.00 19.28 0 HIS B O 1
ATOM 596 N N . MET B 1 21 ? -22.859 15.634 3.056 1.00 17.59 1 MET B N 1
ATOM 597 C CA . MET B 1 21 ? -22.828 15.907 4.487 1.00 15.88 1 MET B CA 1
ATOM 598 C C . MET B 1 21 ? -23.424 14.756 5.287 1.00 14.64 1 MET B C 1
ATOM 599 O O . MET B 1 21 ? -24.472 14.211 4.923 1.00 15.09 1 MET B O 1
ATOM 604 N N . ILE B 1 22 ? -22.743 14.397 6.372 1.00 12.69 2 ILE B N 1
ATOM 605 C CA . ILE B 1 22 ? -23.251 13.441 7.358 1.00 12.12 2 ILE B CA 1
ATOM 606 C C . ILE B 1 22 ? -23.320 14.124 8.723 1.00 11.11 2 ILE B C 1
ATOM 607 O O . ILE B 1 22 ? -22.659 15.140 8.961 1.00 10.53 2 ILE B O 1
ATOM 612 N N . GLU B 1 23 ? -24.121 13.559 9.619 1.00 11.10 3 GLU B N 1
ATOM 613 C CA . GLU B 1 23 ? -24.228 14.076 10.968 1.00 11.33 3 GLU B CA 1
ATOM 614 C C . GLU B 1 23 ? -23.906 12.967 11.956 1.00 10.31 3 GLU B C 1
ATOM 615 O O . GLU B 1 23 ? -24.585 11.941 12.004 1.00 10.98 3 GLU B O 1
ATOM 621 N N . VAL B 1 24 ? -22.853 13.178 12.730 1.00 9.52 4 VAL B N 1
ATOM 622 C CA . VAL B 1 24 ? -22.351 12.182 13.660 1.00 9.23 4 VAL B CA 1
ATOM 623 C C . VAL B 1 24 ? -22.848 12.516 15.058 1.00 9.19 4 VAL B C 1
ATOM 624 O O . VAL B 1 24 ? -22.822 13.687 15.471 1.00 9.29 4 VAL B O 1
ATOM 628 N N . VAL B 1 25 ? -23.294 11.489 15.780 1.00 9.42 5 VAL B N 1
ATOM 629 C CA . VAL B 1 25 ? -23.846 11.682 17.110 1.00 9.39 5 VAL B CA 1
ATOM 630 C C . VAL B 1 25 ? -22.778 11.334 18.137 1.00 9.28 5 VAL B C 1
ATOM 631 O O . VAL B 1 25 ? -22.260 10.223 18.155 1.00 9.53 5 VAL B O 1
ATOM 635 N N . VAL B 1 26 ? -22.409 12.316 18.953 1.00 9.41 6 VAL B N 1
ATOM 636 C CA . VAL B 1 26 ? -21.350 12.144 19.922 1.00 9.48 6 VAL B CA 1
ATOM 637 C C . VAL B 1 26 ? -21.974 12.100 21.313 1.00 10.08 6 VAL B C 1
ATOM 638 O O . VAL B 1 26 ? -22.716 13.007 21.709 1.00 10.84 6 VAL B O 1
ATOM 642 N N . ASN B 1 27 ? -21.672 11.021 22.032 1.00 11.01 7 ASN B N 1
ATOM 643 C CA . ASN B 1 27 ? -22.325 10.689 23.285 1.00 12.00 7 ASN B CA 1
ATOM 644 C C . ASN B 1 27 ? -21.342 10.795 24.452 1.00 12.01 7 ASN B C 1
ATOM 645 O O . ASN B 1 27 ? -20.328 10.098 24.459 1.00 12.47 7 ASN B O 1
ATOM 650 N N . ASP B 1 28 ? -21.624 11.655 25.430 1.00 12.67 8 ASP B N 1
ATOM 651 C CA . ASP B 1 28 ? -20.679 11.840 26.532 1.00 13.92 8 ASP B CA 1
ATOM 652 C C . ASP B 1 28 ? -20.984 10.944 27.739 1.00 14.10 8 ASP B C 1
ATOM 653 O O . ASP B 1 28 ? -21.936 10.165 27.725 1.00 13.45 8 ASP B O 1
ATOM 658 N N . ARG B 1 29 ? -20.153 11.052 28.768 1.00 14.38 9 ARG B N 1
ATOM 659 C CA . ARG B 1 29 ? -20.257 10.184 29.939 1.00 15.57 9 ARG B CA 1
ATOM 660 C C . ARG B 1 29 ? -21.406 10.551 30.884 1.00 15.47 9 ARG B C 1
ATOM 661 O O . ARG B 1 29 ? -21.535 9.945 31.953 1.00 15.22 9 ARG B O 1
ATOM 669 N N . LEU B 1 30 ? -22.229 11.523 30.481 1.00 15.87 10 LEU B N 1
ATOM 670 C CA . LEU B 1 30 ? -23.480 11.884 31.185 1.00 15.95 10 LEU B CA 1
ATOM 671 C C . LEU B 1 30 ? -24.724 11.585 30.340 1.00 15.69 10 LEU B C 1
ATOM 672 O O . LEU B 1 30 ? -25.846 11.968 30.690 1.00 15.21 10 LEU B O 1
ATOM 677 N N . GLY B 1 31 ? -24.525 10.909 29.215 1.00 15.58 11 GLY B N 1
ATOM 678 C CA . GLY B 1 31 ? -25.643 10.498 28.377 1.00 16.07 11 GLY B CA 1
ATOM 679 C C . GLY B 1 31 ? -26.194 11.611 27.508 1.00 16.61 11 GLY B C 1
ATOM 680 O O . GLY B 1 31 ? -27.304 11.512 26.994 1.00 17.45 11 GLY B O 1
ATOM 681 N N . LYS B 1 32 ? -25.408 12.662 27.324 1.00 16.53 12 LYS B N 1
ATOM 682 C CA . LYS B 1 32 ? -25.831 13.759 26.473 1.00 16.27 12 LYS B CA 1
ATOM 683 C C . LYS B 1 32 ? -25.309 13.571 25.052 1.00 16.02 12 LYS B C 1
ATOM 684 O O . LYS B 1 32 ? -24.173 13.121 24.849 1.00 15.92 12 LYS B O 1
ATOM 688 N N . LYS B 1 33 ? -26.162 13.894 24.082 1.00 15.96 13 LYS B N 1
ATOM 689 C CA . LYS B 1 33 ? -25.834 13.767 22.668 1.00 15.92 13 LYS B CA 1
ATOM 690 C C . LYS B 1 33 ? -25.565 15.134 22.050 1.00 15.52 13 LYS B C 1
ATOM 691 O O . LYS B 1 33 ? -26.305 16.098 22.281 1.00 16.21 13 LYS B O 1
ATOM 697 N N . VAL B 1 34 ? -24.486 15.209 21.276 1.00 14.57 14 VAL B N 1
ATOM 698 C CA . VAL B 1 34 ? -24.191 16.384 20.464 1.00 14.66 14 VAL B CA 1
ATOM 699 C C . VAL B 1 34 ? -24.068 15.878 19.037 1.00 13.76 14 VAL B C 1
ATOM 700 O O . VAL B 1 34 ? -23.401 14.868 18.783 1.00 14.68 14 VAL B O 1
ATOM 704 N N . ARG B 1 35 ? -24.714 16.581 18.114 1.00 12.89 15 ARG B N 1
ATOM 705 C CA . ARG B 1 35 ? -24.687 16.229 16.701 1.00 12.03 15 ARG B CA 1
ATOM 706 C C . ARG B 1 35 ? -23.734 17.137 15.940 1.00 11.31 15 ARG B C 1
ATOM 707 O O . ARG B 1 35 ? -23.832 18.362 16.029 1.00 11.16 15 ARG B O 1
ATOM 715 N N . VAL B 1 36 ? -22.791 16.531 15.227 1.00 10.13 16 VAL B N 1
ATOM 716 C CA . VAL B 1 36 ? -21.771 17.263 14.480 1.00 10.12 16 VAL B CA 1
ATOM 717 C C . VAL B 1 36 ? -21.913 16.959 13.000 1.00 9.52 16 VAL B C 1
ATOM 718 O O . VAL B 1 36 ? -21.769 15.813 12.560 1.00 9.75 16 VAL B O 1
ATOM 722 N N . LYS B 1 37 ? -22.214 17.999 12.228 1.00 9.11 17 LYS B N 1
ATOM 723 C CA . LYS B 1 37 ? -22.265 17.896 10.781 1.00 9.30 17 LYS B CA 1
ATOM 724 C C . LYS B 1 37 ? -20.848 17.903 10.229 1.00 9.25 17 LYS B C 1
ATOM 725 O O . LYS B 1 37 ? -20.022 18.691 10.662 1.00 9.84 17 LYS B O 1
ATOM 731 N N . CYS B 1 38 ? -20.572 17.001 9.295 1.00 9.89 18 CYS B N 1
ATOM 732 C CA . CYS B 1 38 ? -19.219 16.813 8.782 1.00 10.36 18 CYS B CA 1
ATOM 733 C C . CYS B 1 38 ? -19.244 16.026 7.470 1.00 10.70 18 CYS B C 1
ATOM 734 O O . CYS B 1 38 ? -20.312 15.809 6.896 1.00 10.51 18 CYS B O 1
ATOM 737 N N . LEU B 1 39 ? -18.063 15.632 7.001 1.00 11.37 19 LEU B N 1
ATOM 738 C CA . LEU B 1 39 ? -17.915 14.823 5.795 1.00 11.91 19 LEU B CA 1
ATOM 739 C C . LEU B 1 39 ? -17.231 13.516 6.146 1.00 11.96 19 LEU B C 1
ATOM 740 O O . LEU B 1 39 ? -16.321 13.499 6.978 1.00 12.08 19 LEU B O 1
ATOM 745 N N . GLY B 1 40 ? -17.648 12.429 5.498 1.00 12.49 20 GLY B N 1
ATOM 746 C CA . GLY B 1 40 ? -17.025 11.123 5.703 1.00 13.21 20 GLY B CA 1
ATOM 747 C C . GLY B 1 40 ? -15.532 11.150 5.434 1.00 13.60 20 GLY B C 1
ATOM 748 O O . GLY B 1 40 ? -14.765 10.423 6.064 1.00 13.62 20 GLY B O 1
ATOM 749 N N . GLU B 1 41 ? -15.123 12.002 4.499 1.00 14.18 21 GLU B N 1
ATOM 750 C CA . GLU B 1 41 ? -13.712 12.135 4.125 1.00 14.76 21 GLU B CA 1
ATOM 751 C C . GLU B 1 41 ? -12.852 12.840 5.178 1.00 14.33 21 GLU B C 1
ATOM 752 O O . GLU B 1 41 ? -11.628 12.763 5.103 1.00 14.50 21 GLU B O 1
ATOM 758 N N . ASP B 1 42 ? -13.483 13.518 6.148 1.00 13.32 22 ASP B N 1
ATOM 759 C CA . ASP B 1 42 ? -12.747 14.243 7.199 1.00 12.92 22 ASP B CA 1
ATOM 760 C C . ASP B 1 42 ? -11.926 13.261 8.028 1.00 12.66 22 ASP B C 1
ATOM 761 O O . ASP B 1 42 ? -12.389 12.163 8.343 1.00 12.56 22 ASP B O 1
ATOM 766 N N . SER B 1 43 ? -10.720 13.668 8.405 1.00 12.79 23 SER B N 1
ATOM 767 C CA . SER B 1 43 ? -9.937 12.885 9.346 1.00 12.72 23 SER B CA 1
ATOM 768 C C . SER B 1 43 ? -10.577 12.973 10.729 1.00 12.09 23 SER B C 1
ATOM 769 O O . SER B 1 43 ? -11.274 13.936 11.045 1.00 12.26 23 SER B O 1
ATOM 772 N N . VAL B 1 44 ? -10.316 11.975 11.565 1.00 11.93 24 VAL B N 1
ATOM 773 C CA . VAL B 1 44 ? -10.765 12.004 12.950 1.00 11.96 24 VAL B CA 1
ATOM 774 C C . VAL B 1 44 ? -10.193 13.224 13.671 1.00 11.72 24 VAL B C 1
ATOM 775 O O . VAL B 1 44 ? -10.881 13.863 14.467 1.00 11.71 24 VAL B O 1
ATOM 779 N N . GLY B 1 45 ? -8.942 13.563 13.365 1.00 11.44 25 GLY B N 1
ATOM 780 C CA . GLY B 1 45 ? -8.327 14.753 13.947 1.00 11.42 25 GLY B CA 1
ATOM 781 C C . GLY B 1 45 ? -9.093 16.024 13.640 1.00 11.89 25 GLY B C 1
ATOM 782 O O . GLY B 1 45 ? -9.297 16.860 14.522 1.00 12.07 25 GLY B O 1
ATOM 783 N N . ASP B 1 46 ? -9.510 16.175 12.388 1.00 11.91 26 ASP B N 1
ATOM 784 C CA . ASP B 1 46 ? -10.288 17.349 12.005 1.00 12.24 26 ASP B CA 1
ATOM 785 C C . ASP B 1 46 ? -11.697 17.336 12.610 1.00 11.61 26 ASP B C 1
ATOM 786 O O . ASP B 1 46 ? -12.209 18.383 13.032 1.00 12.14 26 ASP B O 1
ATOM 791 N N . PHE B 1 47 ? -12.308 16.154 12.681 1.00 10.72 27 PHE B N 1
ATOM 792 C CA . PHE B 1 47 ? -13.592 16.013 13.357 1.00 9.84 27 PHE B CA 1
ATOM 793 C C . PHE B 1 47 ? -13.476 16.465 14.816 1.00 9.96 27 PHE B C 1
ATOM 794 O O . PHE B 1 47 ? -14.338 17.186 15.317 1.00 9.74 27 PHE B O 1
ATOM 802 N N . LYS B 1 48 ? -12.407 16.047 15.492 1.00 10.41 28 LYS B N 1
ATOM 803 C CA . LYS B 1 48 ? -12.172 16.481 16.865 1.00 11.23 28 LYS B CA 1
ATOM 804 C C . LYS B 1 48 ? -12.043 17.994 16.979 1.00 11.23 28 LYS B C 1
ATOM 805 O O . LYS B 1 48 ? -12.513 18.577 17.951 1.00 11.06 28 LYS B O 1
ATOM 811 N N . LYS B 1 49 ? -11.415 18.623 15.985 1.00 11.35 29 LYS B N 1
ATOM 812 C CA . LYS B 1 49 ? -11.275 20.081 15.998 1.00 11.86 29 LYS B CA 1
ATOM 813 C C . LYS B 1 49 ? -12.638 20.765 15.894 1.00 11.39 29 LYS B C 1
ATOM 814 O O . LYS B 1 49 ? -12.916 21.723 16.615 1.00 11.45 29 LYS B O 1
ATOM 820 N N . VAL B 1 50 ? -13.489 20.276 14.994 1.00 10.75 30 VAL B N 1
ATOM 821 C CA . VAL B 1 50 ? -14.833 20.835 14.847 1.00 10.88 30 VAL B CA 1
ATOM 822 C C . VAL B 1 50 ? -15.672 20.588 16.101 1.00 10.80 30 VAL B C 1
ATOM 823 O O . VAL B 1 50 ? -16.289 21.504 16.637 1.00 11.22 30 VAL B O 1
ATOM 827 N N . LEU B 1 51 ? -15.698 19.343 16.562 1.00 10.48 31 LEU B N 1
ATOM 828 C CA . LEU B 1 51 ? -16.422 18.996 17.778 1.00 10.71 31 LEU B CA 1
ATOM 829 C C . LEU B 1 51 ? -15.983 19.879 18.949 1.00 11.30 31 LEU B C 1
ATOM 830 O O . LEU B 1 51 ? -16.820 20.384 19.706 1.00 11.31 31 LEU B O 1
ATOM 835 N N . SER B 1 52 ? -14.674 20.058 19.090 1.00 11.72 32 SER B N 1
ATOM 836 C CA . SER B 1 52 ? -14.128 20.839 20.205 1.00 12.48 32 SER B CA 1
ATOM 837 C C . SER B 1 52 ? -14.604 22.286 20.201 1.00 13.31 32 SER B C 1
ATOM 838 O O . SER B 1 52 ? -15.001 22.803 21.238 1.00 13.44 32 SER B O 1
ATOM 841 N N . LEU B 1 53 ? -14.583 22.922 19.032 1.00 13.57 33 LEU B N 1
ATOM 842 C CA . LEU B 1 53 ? -15.106 24.286 18.914 1.00 14.56 33 LEU B CA 1
ATOM 843 C C . LEU B 1 53 ? -16.609 24.329 19.138 1.00 15.07 33 LEU B C 1
ATOM 844 O O . LEU B 1 53 ? -17.122 25.261 19.748 1.00 15.98 33 LEU B O 1
ATOM 849 N N . GLN B 1 54 ? -17.316 23.304 18.672 1.00 15.30 34 GLN B N 1
ATOM 850 C CA . GLN B 1 54 ? -18.758 23.264 18.851 1.00 15.74 34 GLN B CA 1
ATOM 851 C C . GLN B 1 54 ? -19.179 23.187 20.327 1.00 16.18 34 GLN B C 1
ATOM 852 O O . GLN B 1 54 ? -20.166 23.821 20.729 1.00 17.21 34 GLN B O 1
ATOM 858 N N . ILE B 1 55 ? -18.429 22.431 21.131 1.00 16.47 35 ILE B N 1
ATOM 859 C CA . ILE B 1 55 ? -18.820 22.178 22.526 1.00 17.21 35 ILE B CA 1
ATOM 860 C C . ILE B 1 55 ? -17.976 22.911 23.581 1.00 17.88 35 ILE B C 1
ATOM 861 O O . ILE B 1 55 ? -18.218 22.764 24.781 1.00 18.84 35 ILE B O 1
ATOM 866 N N . GLY B 1 56 ? -16.987 23.683 23.135 1.00 17.89 36 GLY B N 1
ATOM 867 C CA . GLY B 1 56 ? -16.195 24.518 24.044 1.00 18.43 36 GLY B CA 1
ATOM 868 C C . GLY B 1 56 ? -15.088 23.782 24.777 1.00 18.63 36 GLY B C 1
ATOM 869 O O . GLY B 1 56 ? -14.878 23.989 25.977 1.00 19.63 36 GLY B O 1
ATOM 870 N N . THR B 1 57 ? -14.377 22.919 24.057 1.00 18.29 37 THR B N 1
ATOM 871 C CA . THR B 1 57 ? -13.174 22.273 24.582 1.00 18.26 37 THR B CA 1
ATOM 872 C C . THR B 1 57 ? -12.030 22.370 23.563 1.00 17.87 37 THR B C 1
ATOM 873 O O . THR B 1 57 ? -12.123 23.126 22.589 1.00 17.63 37 THR B O 1
ATOM 877 N N . GLN B 1 58 ? -10.956 21.619 23.797 1.00 17.82 38 GLN B N 1
ATOM 878 C CA . GLN B 1 58 ? -9.819 21.567 22.877 1.00 17.80 38 GLN B CA 1
ATOM 879 C C . GLN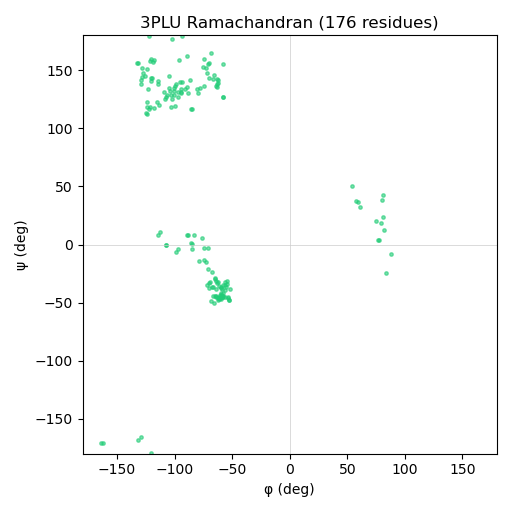 B 1 58 ? -9.546 20.111 22.514 1.00 17.28 38 GLN B C 1
ATOM 880 O O . GLN B 1 58 ? -9.744 19.230 23.354 1.00 16.41 38 GLN B O 1
ATOM 886 N N . PRO B 1 59 ? -9.111 19.844 21.264 1.00 17.04 39 PRO B N 1
ATOM 887 C CA . PRO B 1 59 ? -8.892 18.452 20.848 1.00 17.15 39 PRO B CA 1
ATOM 888 C C . PRO B 1 59 ? -7.958 17.654 21.752 1.00 17.22 39 PRO B C 1
ATOM 889 O O . PRO B 1 59 ? -8.171 16.457 21.926 1.00 16.94 39 PRO B O 1
ATOM 893 N N . ASN B 1 60 ? -6.942 18.300 22.326 1.00 17.46 40 ASN B N 1
ATOM 894 C CA . ASN B 1 60 ? -6.021 17.599 23.229 1.00 17.98 40 ASN B CA 1
ATOM 895 C C . ASN B 1 60 ? -6.625 17.209 24.585 1.00 17.87 40 ASN B C 1
ATOM 896 O O . ASN B 1 60 ? -5.969 16.556 25.394 1.00 18.39 40 ASN B O 1
ATOM 901 N N . LYS B 1 61 ? -7.878 17.595 24.814 1.00 17.23 41 LYS B N 1
ATOM 902 C CA . LYS B 1 61 ? -8.573 17.273 26.061 1.00 16.47 41 LYS B CA 1
ATOM 903 C C . LYS B 1 61 ? -9.488 16.063 25.938 1.00 15.57 41 LYS B C 1
ATOM 904 O O . LYS B 1 61 ? -10.047 15.611 26.936 1.00 15.19 41 LYS B O 1
ATOM 908 N N . ILE B 1 62 ? -9.650 15.547 24.721 1.00 14.59 42 ILE B N 1
ATOM 909 C CA . ILE B 1 62 ? -10.684 14.544 24.452 1.00 14.10 42 ILE B CA 1
ATOM 910 C C . ILE B 1 62 ? -10.200 13.321 23.676 1.00 13.75 42 ILE B C 1
ATOM 911 O O . ILE B 1 62 ? -9.208 13.380 22.950 1.00 13.48 42 ILE B O 1
ATOM 916 N N . VAL B 1 63 ? -10.936 12.223 23.855 1.00 13.12 43 VAL B N 1
ATOM 917 C CA . VAL B 1 63 ? -10.732 10.949 23.178 1.00 13.43 43 VAL B CA 1
ATOM 918 C C . VAL B 1 63 ? -12.084 10.523 22.592 1.00 12.69 43 VAL B C 1
ATOM 919 O O . VAL B 1 63 ? -13.116 10.686 23.255 1.00 12.56 43 VAL B O 1
ATOM 923 N N . LEU B 1 64 ? -12.080 9.999 21.365 1.00 12.60 44 LEU B N 1
ATOM 924 C CA . LEU B 1 64 ? -13.286 9.445 20.746 1.00 12.92 44 LEU B CA 1
ATOM 925 C C . LEU B 1 64 ? -13.156 7.954 20.524 1.00 13.91 44 LEU B C 1
ATOM 926 O O . LEU B 1 64 ? -12.088 7.466 20.155 1.00 13.91 44 LEU B O 1
ATOM 931 N N . GLN B 1 65 ? -14.253 7.242 20.763 1.00 15.12 45 GLN B N 1
ATOM 932 C CA . GLN B 1 65 ? -14.306 5.804 20.526 1.00 16.67 45 GLN B CA 1
ATOM 933 C C . GLN B 1 65 ? -15.508 5.434 19.675 1.00 17.97 45 GLN B C 1
ATOM 934 O O . GLN B 1 65 ? -16.536 6.114 19.698 1.00 17.94 45 GLN B O 1
ATOM 940 N N . LYS B 1 66 ? -15.373 4.343 18.927 1.00 18.98 46 LYS B N 1
ATOM 941 C CA . LYS B 1 66 ? -16.513 3.737 18.257 1.00 20.11 46 LYS B CA 1
ATOM 942 C C . LYS B 1 66 ? -16.586 2.283 18.687 1.00 21.33 46 LYS B C 1
ATOM 943 O O . LYS B 1 66 ? -15.695 1.495 18.365 1.00 21.26 46 LYS B O 1
ATOM 949 N N . GLY B 1 67 ? -17.638 1.952 19.432 1.00 22.53 47 GLY B N 1
ATOM 950 C CA . GLY B 1 67 ? -17.820 0.609 19.979 1.00 23.55 47 GLY B CA 1
ATOM 951 C C . GLY B 1 67 ? -16.619 0.135 20.780 1.00 24.11 47 GLY B C 1
ATOM 952 O O . GLY B 1 67 ? -16.098 -0.961 20.545 1.00 24.92 47 GLY B O 1
ATOM 953 N N . GLY B 1 68 ? -16.172 0.972 21.712 1.00 24.04 48 GLY B N 1
ATOM 954 C CA . GLY B 1 68 ? -15.063 0.628 22.600 1.00 23.82 48 GLY B CA 1
ATOM 955 C C . GLY B 1 68 ? -13.672 0.868 22.040 1.00 23.33 48 GLY B C 1
ATOM 956 O O . GLY B 1 68 ? -12.837 1.490 22.693 1.00 99.99 48 GLY B O 1
ATOM 957 N N . SER B 1 69 ? -13.525 0.883 20.717 1.00 22.43 49 SER B N 1
ATOM 958 C CA . SER B 1 69 ? -12.207 1.075 20.115 1.00 21.66 49 SER B CA 1
ATOM 959 C C . SER B 1 69 ? -11.915 2.550 19.842 1.00 20.29 49 SER B C 1
ATOM 960 O O . SER B 1 69 ? -12.745 3.271 19.286 1.00 19.61 49 SER B O 1
ATOM 963 N N . VAL B 1 70 ? -10.719 2.981 20.222 1.00 19.28 50 VAL B N 1
ATOM 964 C CA . VAL B 1 70 ? -10.325 4.383 20.093 1.00 18.27 50 VAL B CA 1
ATOM 965 C C . VAL B 1 70 ? -10.129 4.745 18.623 1.00 17.63 50 VAL B C 1
ATOM 966 O O . VAL B 1 70 ? -9.661 3.929 17.824 1.00 17.62 50 VAL B O 1
ATOM 970 N N . LEU B 1 71 ? -10.516 5.968 18.270 1.00 16.20 51 LEU B N 1
ATOM 971 C CA . LEU B 1 71 ? -10.329 6.469 16.917 1.00 15.87 51 LEU B CA 1
ATOM 972 C C . LEU B 1 71 ? -9.026 7.252 16.830 1.00 15.79 51 LEU B C 1
ATOM 973 O O . LEU B 1 71 ? -8.756 8.126 17.656 1.00 16.09 51 LEU B O 1
ATOM 978 N N . LYS B 1 72 ? -8.226 6.926 15.822 1.00 15.50 52 LYS B N 1
ATOM 979 C CA . LYS B 1 72 ? -6.915 7.543 15.633 1.00 15.46 52 LYS B CA 1
ATOM 980 C C . LYS B 1 72 ? -7.020 8.716 14.651 1.00 15.00 52 LYS B C 1
ATOM 981 O O . LYS B 1 72 ? -7.738 8.637 13.649 1.00 14.27 52 LYS B O 1
ATOM 987 N N . ASP B 1 73 ? -6.307 9.800 14.953 1.00 14.85 53 ASP B N 1
ATOM 988 C CA . ASP B 1 73 ? -6.465 11.096 14.272 1.00 14.92 53 ASP B CA 1
ATOM 989 C C . ASP B 1 73 ? -6.255 11.116 12.749 1.00 15.47 53 ASP B C 1
ATOM 990 O O . ASP B 1 73 ? -6.923 11.877 12.048 1.00 15.89 53 ASP B O 1
ATOM 995 N N . HIS B 1 74 ? -5.328 10.308 12.241 1.00 16.03 54 HIS B N 1
ATOM 996 C CA . HIS B 1 74 ? -4.990 10.330 10.811 1.00 16.67 54 HIS B CA 1
ATOM 997 C C . HIS B 1 74 ? -5.989 9.591 9.918 1.00 16.26 54 HIS B C 1
ATOM 998 O O . HIS B 1 74 ? -5.954 9.734 8.684 1.00 16.96 54 HIS B O 1
ATOM 1005 N N . ILE B 1 75 ? -6.854 8.790 10.541 1.00 15.61 55 ILE B N 1
ATOM 1006 C CA . ILE B 1 75 ? -7.815 7.956 9.817 1.00 15.02 55 ILE B CA 1
ATOM 1007 C C . ILE B 1 75 ? -9.087 8.747 9.527 1.00 14.44 55 ILE B C 1
ATOM 1008 O O . ILE B 1 75 ? -9.542 9.525 10.371 1.00 14.18 55 ILE B O 1
ATOM 1013 N N . SER B 1 76 ? -9.666 8.543 8.344 1.00 13.72 56 SER B N 1
ATOM 1014 C CA . SER B 1 76 ? -10.903 9.238 7.993 1.00 13.10 56 SER B CA 1
ATOM 1015 C C . SER B 1 76 ? -12.095 8.630 8.719 1.00 12.70 56 SER B C 1
ATOM 1016 O O . SER B 1 76 ? -12.107 7.436 9.049 1.00 12.42 56 SER B O 1
ATOM 1019 N N . LEU B 1 77 ? -13.113 9.452 8.939 1.00 12.42 57 LEU B N 1
ATOM 1020 C CA . LEU B 1 77 ? -14.359 8.956 9.508 1.00 12.39 57 LEU B CA 1
ATOM 1021 C C . LEU B 1 77 ? -14.899 7.769 8.708 1.00 13.02 57 LEU B C 1
ATOM 1022 O O . LEU B 1 77 ? -15.265 6.737 9.282 1.00 13.10 57 LEU B O 1
ATOM 1027 N N . GLU B 1 78 ? -14.932 7.906 7.385 1.00 13.90 58 GLU B N 1
ATOM 1028 C CA . GLU B 1 78 ? -15.507 6.855 6.548 1.00 15.10 58 GLU B CA 1
ATOM 1029 C C . GLU B 1 78 ? -14.731 5.537 6.632 1.00 14.97 58 GLU B C 1
ATOM 1030 O O . GLU B 1 78 ? -15.325 4.469 6.550 1.00 14.66 58 GLU B O 1
ATOM 1036 N N . ASP B 1 79 ? -13.417 5.609 6.840 1.00 14.74 59 ASP B N 1
ATOM 1037 C CA . ASP B 1 79 ? -12.620 4.391 7.009 1.00 14.86 59 ASP B CA 1
ATOM 1038 C C . ASP B 1 79 ? -12.872 3.677 8.339 1.00 14.48 59 ASP B C 1
ATOM 1039 O O . ASP B 1 79 ? -12.607 2.485 8.467 1.00 14.79 59 ASP B O 1
ATOM 1044 N N . TYR B 1 80 ? -13.399 4.408 9.318 1.00 13.24 60 TYR B N 1
ATOM 1045 C CA . TYR B 1 80 ? -13.918 3.811 10.551 1.00 12.97 60 TYR B CA 1
ATOM 1046 C C . TYR B 1 80 ? -15.397 3.427 10.440 1.00 13.27 60 TYR B C 1
ATOM 1047 O O . TYR B 1 80 ? -16.016 3.057 11.436 1.00 13.51 60 TYR B O 1
ATOM 1056 N N . GLU B 1 81 ? -15.954 3.526 9.232 1.00 13.72 61 GLU B N 1
ATOM 1057 C CA . GLU B 1 81 ? -17.378 3.254 8.987 1.00 14.72 61 GLU B CA 1
ATOM 1058 C C . GLU B 1 81 ? -18.282 4.199 9.772 1.00 13.90 61 GLU B C 1
ATOM 1059 O O . GLU B 1 81 ? -19.387 3.830 10.189 1.00 13.75 61 GLU B O 1
ATOM 1065 N N . VAL B 1 82 ? -17.805 5.427 9.968 1.00 12.57 62 VAL B N 1
ATOM 1066 C CA . VAL B 1 82 ? -18.612 6.463 10.599 1.00 12.08 62 VAL B CA 1
ATOM 1067 C C . VAL B 1 82 ? -19.460 7.110 9.518 1.00 11.66 62 VAL B C 1
ATOM 1068 O O . VAL B 1 82 ? -18.941 7.702 8.563 1.00 11.91 62 VAL B O 1
ATOM 1072 N N . HIS B 1 83 ? -20.771 6.946 9.674 1.00 11.21 63 HIS B N 1
ATOM 1073 C CA . HIS B 1 83 ? -21.753 7.372 8.690 1.00 11.18 63 HIS B CA 1
ATOM 1074 C C . HIS B 1 83 ? -22.736 8.340 9.318 1.00 10.93 63 HIS B C 1
ATOM 1075 O O . HIS B 1 83 ? -22.647 8.642 10.511 1.00 10.81 63 HIS B O 1
ATOM 1082 N N . ASP B 1 84 ? -23.680 8.816 8.513 1.00 10.64 64 ASP B N 1
ATOM 1083 C CA . ASP B 1 84 ? -24.751 9.655 9.028 1.00 10.38 64 ASP B CA 1
ATOM 1084 C C . ASP B 1 84 ? -25.496 8.890 10.120 1.00 10.44 64 ASP B C 1
ATOM 1085 O O . ASP B 1 84 ? -25.941 7.761 9.908 1.00 10.48 64 ASP B O 1
ATOM 1090 N N . GLN B 1 85 ? -25.628 9.522 11.282 1.00 10.35 65 GLN B N 1
ATOM 1091 C CA . GLN B 1 85 ? -26.285 8.957 12.472 1.00 10.57 65 GLN B CA 1
ATOM 1092 C C . GLN B 1 85 ? -25.460 7.925 13.243 1.00 10.52 65 GLN B C 1
ATOM 1093 O O . GLN B 1 85 ? -25.932 7.373 14.222 1.00 10.43 65 GLN B O 1
ATOM 1099 N N . THR B 1 86 ? -24.217 7.691 12.838 1.00 10.09 66 THR B N 1
ATOM 1100 C CA . THR B 1 86 ? -23.336 6.857 13.655 1.00 10.22 66 THR B CA 1
ATOM 1101 C C . THR B 1 86 ? -23.092 7.499 15.016 1.00 10.22 66 THR B C 1
ATOM 1102 O O . THR B 1 86 ? -22.880 8.722 15.105 1.00 10.58 66 THR B O 1
ATOM 1106 N N . ASN B 1 87 ? -23.120 6.668 16.058 1.00 10.21 67 ASN B N 1
ATOM 1107 C CA . ASN B 1 87 ? -22.836 7.091 17.417 1.00 10.66 67 ASN B CA 1
ATOM 1108 C C . ASN B 1 87 ? -21.382 6.862 17.786 1.00 11.39 67 ASN B C 1
ATOM 1109 O O . ASN B 1 87 ? -20.836 5.772 17.574 1.00 12.64 67 ASN B O 1
ATOM 1114 N N . LEU B 1 88 ? -20.766 7.899 18.348 1.00 10.92 68 LEU B N 1
ATOM 1115 C CA . LEU B 1 88 ? -19.426 7.809 18.909 1.00 11.09 68 LEU B CA 1
ATOM 1116 C C . LEU B 1 88 ? -19.481 8.123 20.391 1.00 11.37 68 LEU B C 1
ATOM 1117 O O . LEU B 1 88 ? -20.392 8.809 20.856 1.00 11.32 68 LEU B O 1
ATOM 1122 N N . GLU B 1 89 ? -18.487 7.631 21.122 1.00 11.62 69 GLU B N 1
ATOM 1123 C CA . GLU B 1 89 ? -18.399 7.869 22.546 1.00 12.49 69 GLU B CA 1
ATOM 1124 C C . GLU B 1 89 ? -17.274 8.871 22.828 1.00 12.03 69 GLU B C 1
ATOM 1125 O O . GLU B 1 89 ? -16.154 8.705 22.339 1.00 12.02 69 GLU B O 1
ATOM 1131 N N . LEU B 1 90 ? -17.598 9.918 23.593 1.00 11.76 70 LEU B N 1
ATOM 1132 C CA . LEU B 1 90 ? -16.654 10.977 23.962 1.00 11.66 70 LEU B CA 1
ATOM 1133 C C . LEU B 1 90 ? -16.174 10.816 25.396 1.00 12.09 70 LEU B C 1
ATOM 1134 O O . LEU B 1 90 ? -16.988 10.678 26.319 1.00 12.16 70 LEU B O 1
ATOM 1139 N N . TYR B 1 91 ? -14.855 10.839 25.569 1.00 12.21 71 TYR B N 1
ATOM 1140 C CA . TYR B 1 91 ? -14.225 10.841 26.890 1.00 13.31 71 TYR B CA 1
ATOM 1141 C C . TYR B 1 91 ? -13.369 12.084 27.032 1.00 13.55 71 TYR B C 1
ATOM 1142 O O . TYR B 1 91 ? -12.706 12.504 26.080 1.00 13.65 71 TYR B O 1
ATOM 1151 N N . TYR B 1 92 ? -13.386 12.674 28.220 1.00 14.02 72 TYR B N 1
ATOM 1152 C CA . TYR B 1 92 ? -12.434 13.718 28.556 1.00 14.89 72 TYR B CA 1
ATOM 1153 C C . TYR B 1 92 ? -11.252 13.086 29.274 1.00 15.24 72 TYR B C 1
ATOM 1154 O O . TYR B 1 92 ? -11.432 12.272 30.176 1.00 15.71 72 TYR B O 1
ATOM 1163 N N . LEU B 1 93 ? -10.044 13.457 28.867 1.00 15.66 73 LEU B N 1
ATOM 1164 C CA . LEU B 1 93 ? -8.840 13.010 29.564 1.00 16.57 73 LEU B CA 1
ATOM 1165 C C . LEU B 1 93 ? -8.856 13.516 31.002 1.00 16.73 73 LEU B C 1
ATOM 1166 O O . LEU B 1 93 ? -9.379 14.600 31.278 1.00 16.84 73 LEU B O 1
ATOM 1172 N N . LEU C 2 2 ? 11.269 -8.995 1.115 1.00 15.53 7 LEU C N 1
ATOM 1173 C CA . LEU C 2 2 ? 10.818 -10.401 0.950 1.00 15.68 7 LEU C CA 1
ATOM 1174 C C . LEU C 2 2 ? 11.180 -10.881 -0.443 1.00 15.82 7 LEU C C 1
ATOM 1175 O O . LEU C 2 2 ? 11.006 -10.151 -1.414 1.00 15.82 7 LEU C O 1
ATOM 1180 N N . SER C 2 3 ? 11.680 -12.109 -0.544 1.00 15.99 8 SER C N 1
ATOM 1181 C CA . SER C 2 3 ? 12.063 -12.668 -1.845 1.00 16.76 8 SER C CA 1
ATOM 1182 C C . SER C 2 3 ? 10.889 -12.693 -2.821 1.00 17.24 8 SER C C 1
ATOM 1183 O O . SER C 2 3 ? 9.725 -12.735 -2.408 1.00 16.93 8 SER C O 1
ATOM 1186 N N . ILE C 2 4 ? 11.204 -12.680 -4.117 1.00 18.37 9 ILE C N 1
ATOM 1187 C CA . ILE C 2 4 ? 10.182 -12.825 -5.150 1.00 19.77 9 ILE C CA 1
ATOM 1188 C C . ILE C 2 4 ? 9.421 -14.144 -4.957 1.00 20.08 9 ILE C C 1
ATOM 1189 O O . ILE C 2 4 ? 8.199 -14.187 -5.082 1.00 20.30 9 ILE C O 1
ATOM 1194 N N . GLU C 2 5 ? 10.150 -15.211 -4.633 1.00 20.92 10 GLU C N 1
ATOM 1195 C CA . GLU C 2 5 ? 9.533 -16.527 -4.422 1.00 21.48 10 GLU C CA 1
ATOM 1196 C C . GLU C 2 5 ? 8.536 -16.576 -3.259 1.00 21.08 10 GLU C C 1
ATOM 1197 O O . GLU C 2 5 ? 7.430 -17.102 -3.416 1.00 21.28 10 GLU C O 1
ATOM 1203 N N . GLU C 2 6 ? 8.905 -16.018 -2.106 1.00 20.53 11 GLU C N 1
ATOM 1204 C CA . GLU C 2 6 ? 7.980 -16.000 -0.975 1.00 20.17 11 GLU C CA 1
ATOM 1205 C C . GLU C 2 6 ? 6.806 -15.051 -1.226 1.00 19.77 11 GLU C C 1
ATOM 1206 O O . GLU C 2 6 ? 5.690 -15.318 -0.780 1.00 19.62 11 GLU C O 1
ATOM 1212 N N . THR C 2 7 ? 7.062 -13.955 -1.948 1.00 19.34 12 THR C N 1
ATOM 1213 C CA . THR C 2 7 ? 5.995 -13.050 -2.380 1.00 19.14 12 THR C CA 1
ATOM 1214 C C . THR C 2 7 ? 5.004 -13.796 -3.270 1.00 19.66 12 THR C C 1
ATOM 1215 O O . THR C 2 7 ? 3.789 -13.693 -3.081 1.00 19.36 12 THR C O 1
ATOM 1219 N N . ASN C 2 8 ? 5.530 -14.561 -4.225 1.00 20.59 13 ASN C N 1
ATOM 1220 C CA . ASN C 2 8 ? 4.685 -15.353 -5.115 1.00 21.53 13 ASN C CA 1
ATOM 1221 C C . ASN C 2 8 ? 3.914 -16.461 -4.390 1.00 22.18 13 ASN C C 1
ATOM 1222 O O . ASN C 2 8 ? 2.814 -16.811 -4.808 1.00 22.43 13 ASN C O 1
ATOM 1227 N N . GLU C 2 9 ? 4.476 -16.984 -3.298 1.00 22.99 14 GLU C N 1
ATOM 1228 C CA . GLU C 2 9 ? 3.765 -17.947 -2.446 1.00 23.95 14 GLU C CA 1
ATOM 1229 C C . GLU C 2 9 ? 2.535 -17.301 -1.813 1.00 24.09 14 GLU C C 1
ATOM 1230 O O . GLU C 2 9 ? 1.454 -17.891 -1.784 1.00 24.34 14 GLU C O 1
ATOM 1236 N N . ILE C 2 10 ? 2.717 -16.079 -1.316 1.00 23.89 15 ILE C N 1
ATOM 1237 C CA . ILE C 2 10 ? 1.628 -15.292 -0.745 1.00 24.12 15 ILE C CA 1
ATOM 1238 C C . ILE C 2 10 ? 0.581 -14.952 -1.812 1.00 24.42 15 ILE C C 1
ATOM 1239 O O . ILE C 2 10 ? -0.619 -15.102 -1.574 1.00 24.63 15 ILE C O 1
ATOM 1244 N N . ARG C 2 11 ? 1.041 -14.516 -2.986 1.00 25.12 16 ARG C N 1
ATOM 1245 C CA . ARG C 2 11 ? 0.148 -14.192 -4.107 1.00 25.90 16 ARG C CA 1
ATOM 1246 C C . ARG C 2 11 ? -0.702 -15.387 -4.545 1.00 27.31 16 ARG C C 1
ATOM 1247 O O . ARG C 2 11 ? -1.909 -15.247 -4.752 1.00 27.33 16 ARG C O 1
ATOM 1255 N N . GLU C 2 12 ? -0.067 -16.551 -4.673 1.00 28.84 17 GLU C N 1
ATOM 1256 C CA . GLU C 2 12 ? -0.754 -17.775 -5.094 1.00 30.37 17 GLU C CA 1
ATOM 1257 C C . GLU C 2 12 ? -1.864 -18.166 -4.118 1.00 31.27 17 GLU C C 1
ATOM 1258 O O . GLU C 2 12 ? -2.967 -18.522 -4.537 1.00 31.61 17 GLU C O 1
ATOM 1260 N N . LYS C 2 13 ? -1.568 -18.073 -2.822 1.00 32.19 18 LYS C N 1
ATOM 1261 C CA . LYS C 2 13 ? -2.527 -18.394 -1.760 1.00 32.88 18 LYS C CA 1
ATOM 1262 C C . LYS C 2 13 ? -3.724 -17.441 -1.728 1.00 33.20 18 LYS C C 1
ATOM 1263 O O . LYS C 2 13 ? -4.818 -17.824 -1.306 1.00 33.38 18 LYS C O 1
ATOM 1265 N N . LEU C 2 14 ? -3.505 -16.204 -2.173 1.00 33.18 19 LEU C N 1
ATOM 1266 C CA . LEU C 2 14 ? -4.559 -15.190 -2.233 1.00 33.09 19 LEU C CA 1
ATOM 1267 C C . LEU C 2 14 ? -5.380 -15.286 -3.520 1.00 32.97 19 LEU C C 1
ATOM 1268 O O . LEU C 2 14 ? -6.359 -14.554 -3.699 1.00 33.10 19 LEU C O 1
ATOM 1273 N N . GLY C 2 15 ? -4.977 -16.195 -4.406 1.00 32.71 20 GLY C N 1
ATOM 1274 C CA . GLY C 2 15 ? -5.662 -16.409 -5.679 1.00 32.28 20 GLY C CA 1
ATOM 1275 C C . GLY C 2 15 ? -5.269 -15.393 -6.731 1.00 31.72 20 GLY C C 1
ATOM 1276 O O . GLY C 2 15 ? -6.019 -15.143 -7.676 1.00 31.95 20 GLY C O 1
ATOM 1277 N N . MET C 2 16 ? -4.085 -14.806 -6.564 1.00 31.05 21 MET C N 1
ATOM 1278 C CA . MET C 2 16 ? -3.585 -13.784 -7.474 1.00 30.12 21 MET C CA 1
ATOM 1279 C C . MET C 2 16 ? -2.654 -14.377 -8.525 1.00 30.50 21 MET C C 1
ATOM 1280 O O . MET C 2 16 ? -2.087 -15.456 -8.331 1.00 30.57 21 MET C O 1
ATOM 1285 N N . LYS C 2 17 ? -2.502 -13.656 -9.634 1.00 30.66 22 LYS C N 1
ATOM 1286 C CA . LYS C 2 17 ? -1.528 -13.999 -10.666 1.00 31.02 22 LYS C CA 1
ATOM 1287 C C . LYS C 2 17 ? -0.111 -13.846 -10.110 1.00 31.16 22 LYS C C 1
ATOM 1288 O O . LYS C 2 17 ? 0.131 -12.974 -9.269 1.00 31.17 22 LYS C O 1
ATOM 1290 N N . PRO C 2 18 ? 0.828 -14.700 -10.560 1.00 31.34 23 PRO C N 1
ATOM 1291 C CA . PRO C 2 18 ? 2.207 -14.582 -10.089 1.00 31.74 23 PRO C CA 1
ATOM 1292 C C . PRO C 2 18 ? 2.940 -13.397 -10.716 1.00 33.07 23 PRO C C 1
ATOM 1293 O O . PRO C 2 18 ? 2.527 -12.894 -11.765 1.00 32.22 23 PRO C O 1
ATOM 1297 N N . ILE C 2 19 ? 4.011 -12.955 -10.063 1.00 36.26 24 ILE C N 1
ATOM 1298 C CA . ILE C 2 19 ? 4.903 -11.952 -10.632 1.00 41.96 24 ILE C CA 1
ATOM 1299 C C . ILE C 2 19 ? 5.863 -12.633 -11.608 1.00 50.52 24 ILE C C 1
ATOM 1300 O O . ILE C 2 19 ? 6.578 -13.569 -11.243 1.00 52.88 24 ILE C O 1
ATOM 1306 N N . LEU D 2 2 ? -26.010 22.576 15.516 1.00 14.99 7 LEU D N 1
ATOM 1307 C CA . LEU D 2 2 ? -25.635 23.792 14.739 1.00 14.66 7 LEU D CA 1
ATOM 1308 C C . LEU D 2 2 ? -26.149 23.681 13.320 1.00 14.06 7 LEU D C 1
ATOM 1309 O O . LEU D 2 2 ? -26.304 22.582 12.788 1.00 13.64 7 LEU D O 1
ATOM 1314 N N . SER D 2 3 ? -26.400 24.825 12.699 1.00 13.81 8 SER D N 1
ATOM 1315 C CA . SER D 2 3 ? -26.791 24.844 11.300 1.00 13.60 8 SER D CA 1
ATOM 1316 C C . SER D 2 3 ? -25.624 24.423 10.404 1.00 13.16 8 SER D C 1
ATOM 1317 O O . SER D 2 3 ? -24.464 24.372 10.829 1.00 12.07 8 SER D O 1
ATOM 1320 N N . ILE D 2 4 ? -25.938 24.103 9.159 1.00 12.98 9 ILE D N 1
ATOM 1321 C CA . ILE D 2 4 ? -24.903 23.847 8.166 1.00 13.21 9 ILE D CA 1
ATOM 1322 C C . ILE D 2 4 ? -23.971 25.059 8.061 1.00 12.88 9 ILE D C 1
ATOM 1323 O O . ILE D 2 4 ? -22.744 24.921 8.045 1.00 12.73 9 ILE D O 1
ATOM 1328 N N . GLU D 2 5 ? -24.562 26.249 8.015 1.00 12.83 10 GLU D N 1
ATOM 1329 C CA . GLU D 2 5 ? -23.781 27.471 7.880 1.00 13.46 10 GLU D CA 1
ATOM 1330 C C . GLU D 2 5 ? -22.842 27.687 9.064 1.00 13.47 10 GLU D C 1
ATOM 1331 O O . GLU D 2 5 ? -21.655 27.935 8.869 1.00 14.14 10 GLU D O 1
ATOM 1337 N N . GLU D 2 6 ? -23.365 27.538 10.282 1.00 13.18 11 GLU D N 1
ATOM 1338 C CA . GLU D 2 6 ? -22.547 27.684 11.486 1.00 14.26 11 GLU D CA 1
ATOM 1339 C C . GLU D 2 6 ? -21.426 26.642 11.531 1.00 13.68 11 GLU D C 1
ATOM 1340 O O . GLU D 2 6 ? -20.326 26.925 12.004 1.00 13.40 11 GLU D O 1
ATOM 1346 N N . THR D 2 7 ? -21.708 25.435 11.042 1.00 12.76 12 THR D N 1
ATOM 1347 C CA . THR D 2 7 ? -20.683 24.397 10.977 1.00 12.57 12 THR D CA 1
ATOM 1348 C C . THR D 2 7 ? -19.590 24.776 9.971 1.00 12.53 12 THR D C 1
ATOM 1349 O O . THR D 2 7 ? -18.398 24.644 10.262 1.00 12.13 12 THR D O 1
ATOM 1353 N N . ASN D 2 8 ? -19.999 25.267 8.801 1.00 12.49 13 ASN D N 1
ATOM 1354 C CA . ASN D 2 8 ? -19.034 25.710 7.799 1.00 13.35 13 ASN D CA 1
ATOM 1355 C C . ASN D 2 8 ? -18.176 26.870 8.276 1.00 13.99 13 ASN D C 1
ATOM 1356 O O . ASN D 2 8 ? -17.011 26.971 7.906 1.00 14.03 13 ASN D O 1
ATOM 1361 N N . GLU D 2 9 ? -18.750 27.718 9.119 1.00 14.40 14 GLU D N 1
ATOM 1362 C CA . GLU D 2 9 ? -18.002 28.806 9.736 1.00 15.77 14 GLU D CA 1
ATOM 1363 C C . GLU D 2 9 ? -16.849 28.237 10.569 1.00 15.68 14 GLU D C 1
ATOM 1364 O O . GLU D 2 9 ? -15.715 28.703 10.467 1.00 16.20 14 GLU D O 1
ATOM 1370 N N . ILE D 2 10 ? -17.140 27.212 11.372 1.00 15.47 15 ILE D N 1
ATOM 1371 C CA . ILE D 2 10 ? -16.114 26.521 12.152 1.00 15.45 15 ILE D CA 1
ATOM 1372 C C . ILE D 2 10 ? -15.055 25.868 11.258 1.00 15.17 15 ILE D C 1
ATOM 1373 O O . ILE D 2 10 ? -13.852 26.002 11.503 1.00 14.85 15 ILE D O 1
ATOM 1378 N N . ARG D 2 11 ? -15.505 25.171 10.218 1.00 14.99 16 ARG D N 1
ATOM 1379 C CA . ARG D 2 11 ? -14.590 24.492 9.300 1.00 15.13 16 ARG D CA 1
ATOM 1380 C C . ARG D 2 11 ? -13.637 25.492 8.636 1.00 16.01 16 ARG D C 1
ATOM 1381 O O . ARG D 2 11 ? -12.441 25.226 8.525 1.00 16.05 16 ARG D O 1
ATOM 1389 N N . GLU D 2 12 ? -14.182 26.630 8.203 1.00 17.20 17 GLU D N 1
ATOM 1390 C CA . GLU D 2 12 ? -13.384 27.708 7.607 1.00 18.66 17 GLU D CA 1
ATOM 1391 C C . GLU D 2 12 ? -12.327 28.228 8.574 1.00 18.79 17 GLU D C 1
ATOM 1392 O O . GLU D 2 12 ? -11.158 28.375 8.202 1.00 18.87 17 GLU D O 1
ATOM 1398 N N . LYS D 2 13 ? -12.734 28.486 9.816 1.00 18.86 18 LYS D N 1
ATOM 1399 C CA . LYS D 2 13 ? -11.806 28.928 10.858 1.00 19.29 18 LYS D CA 1
ATOM 1400 C C . LYS D 2 13 ? -10.644 27.951 11.027 1.00 19.31 18 LYS D C 1
ATOM 1401 O O . LYS D 2 13 ? -9.506 28.358 11.270 1.00 19.81 18 LYS D O 1
ATOM 1403 N N . LEU D 2 14 ? -10.939 26.661 10.886 1.00 19.13 19 LEU D N 1
ATOM 1404 C CA . LEU D 2 14 ? -9.940 25.608 11.022 1.00 18.70 19 LEU D CA 1
ATOM 1405 C C . LEU D 2 14 ? -9.153 25.342 9.743 1.00 18.78 19 LEU D C 1
ATOM 1406 O O . LEU D 2 14 ? -8.287 24.467 9.716 1.00 18.93 19 LEU D O 1
ATOM 1411 N N . GLY D 2 15 ? -9.467 26.087 8.685 1.00 18.64 20 GLY D N 1
ATOM 1412 C CA . GLY D 2 15 ? -8.777 25.941 7.401 1.00 18.76 20 GLY D CA 1
ATOM 1413 C C . GLY D 2 15 ? -9.188 24.701 6.630 1.00 18.58 20 GLY D C 1
ATOM 1414 O O . GLY D 2 15 ? -8.462 24.245 5.745 1.00 19.09 20 GLY D O 1
ATOM 1415 N N . MET D 2 16 ? -10.357 24.154 6.968 1.00 18.24 21 MET D N 1
ATOM 1416 C CA . MET D 2 16 ? -10.882 22.965 6.298 1.00 17.99 21 MET D CA 1
ATOM 1417 C C . MET D 2 16 ? -11.734 23.312 5.088 1.00 18.33 21 MET D C 1
ATOM 1418 O O . MET D 2 16 ? -12.203 24.444 4.951 1.00 18.48 21 MET D O 1
ATOM 1423 N N . LYS D 2 17 ? -11.942 22.317 4.229 1.00 18.50 22 LYS D N 1
ATOM 1424 C CA . LYS D 2 17 ? -12.835 22.433 3.082 1.00 18.88 22 LYS D CA 1
ATOM 1425 C C . LYS D 2 17 ? -14.267 22.576 3.573 1.00 18.81 22 LYS D C 1
ATOM 1426 O O . LYS D 2 17 ? -14.639 21.953 4.570 1.00 18.53 22 LYS D O 1
ATOM 1428 N N . PRO D 2 18 ? -15.077 23.403 2.894 1.00 18.75 23 PRO D N 1
ATOM 1429 C CA . PRO D 2 18 ? -16.475 23.553 3.294 1.00 18.96 23 PRO D CA 1
ATOM 1430 C C . PRO D 2 18 ? -17.296 22.318 2.957 1.00 18.91 23 PRO D C 1
ATOM 1431 O O . PRO D 2 18 ? -17.009 21.635 1.973 1.00 19.19 23 PRO D O 1
ATOM 1435 N N . ILE D 2 19 ? -18.301 22.031 3.784 1.00 18.31 24 ILE D N 1
ATOM 1436 C CA . ILE D 2 19 ? -19.364 21.096 3.426 1.00 19.06 24 ILE D CA 1
ATOM 1437 C C . ILE D 2 19 ? -20.055 21.584 2.150 1.00 21.10 24 ILE D C 1
ATOM 1438 O O . ILE D 2 19 ? -20.250 22.792 1.975 1.00 20.17 24 ILE D O 1
#

Foldseek 3Di:
DWAWEWEAEPVGDTDIDIDDQQAFQQVSLCRVCVVVVHHSVQKWKAAPNHTGDRGHGNVVVVGGHHRYIYMDTD/DKAWEWEAEPVGDTDIDIDDQQAFPQVSLCRVCVVVPHHSVFKWKAAPPHTGDRRHGNVNVVGGHHRYIYMDTD/DDLVVVQVVQVVVVHDGD/DDLVVVQVVCVVVVHDRD

Radius of gyration: 19.07 Å; Cα contacts (8 Å, |Δi|>4): 336; chains: 4; bounding box: 39×47×46 Å

B-factor: mean 19.03, std 10.37, range [6.85, 105.43]

CATH classification: 3.10.20.90

Nearest PDB structures (foldseek):
  3plu-assembly2_D  TM=1.059E+00  e=4.489E-02  Saccharomyces cerevisiae
  3plv-assembly1_C  TM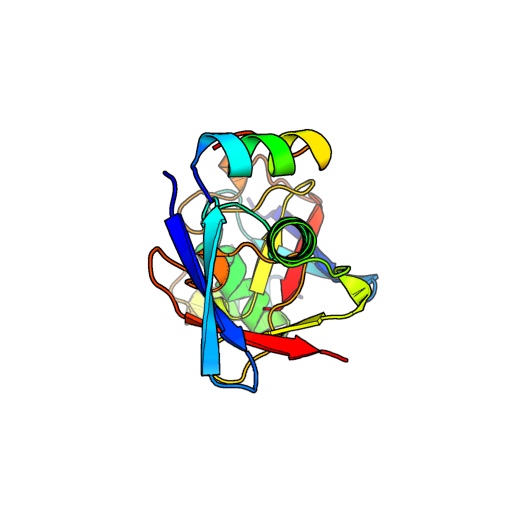=9.779E-01  e=2.541E-01  Saccharomyces cerevisiae
  4pyu-assembly4_L  TM=8.885E-01  e=1.984E-01  Homo sapiens
  4pyu-assembly3_H  TM=8.797E-01  e=1.984E-01  Homo sapiens
  3plu-assembly1_C  TM=1.059E+00  e=9.913E-02  Saccharomyces cerevisiae

InterPro domains:
  IPR000626 Ubiquitin-like domain [PF00240] (11-70)
  IPR000626 Ubiquitin-like domain [PS50053] (2-73)
  IPR029071 Ubiquitin-like domain superfamily [SSF54236] (1-72)
  IPR039732 Ubiquitin-like modifier Hub1/Ubl5 [PTHR13042] (1-72)

Organism: Saccharomyces cerevisiae (strain ATCC 204508 / S288c) (NCBI:txid559292)

Solvent-accessible surface area: 10102 Å² total; per-residue (Å²): 205,72,26,27,0,5,1,28,32,163,164,66,88,138,31,105,0,30,1,16,12,123,12,33,0,16,46,1,17,86,0,0,1,96,49,50,72,24,54,49,117,115,5,5,0,16,55,77,58,63,56,3,140,73,180,65,21,0,95,108,48,116,1,105,76,80,22,72,0,52,4,19,86,57,215,68,25,29,0,4,2,24,38,156,163,66,110,107,34,108,0,33,0,22,13,123,11,32,0,14,42,1,20,88,1,0,1,95,39,51,69,20,104,52,121,67,5,34,0,32,64,74,53,67,75,3,100,69,90,2,10,0,91,50,19,114,1,102,76,85,23,68,0,43,5,72,119,171,80,52,74,123,88,0,35,114,25,2,68,92,55,72,29,62,98,60,88,53,88,133,79,0,20,118,26,2,116,86,52,71,23,60,80,65